Protein AF-A0A1G7JA91-F1 (afdb_monomer_lite)

Radius of gyration: 30.17 Å; chains: 1; bounding box: 69×87×61 Å

Secondary structure (DSSP, 8-state):
---------------------------------PPP----------------EEE-SEEEEEEEEE-SSSS--EEEEEEEE-SSS--EEEEEEESSSS--TT-EEEEEEEEEPPSS-B---S--EEEEEEEE-TT---SEEEEE-SS-EEEE-SSSEEEEPPPPPP--TT-TTSEEE-TTPPPPTT-TT-EEEGGGS-SSEEEEETT---S-----TT-EEEEE-TT-BEEEEEE-

Foldseek 3Di:
DDDDDDDDDDDDDDDDDDDDDDDDDDDDDDDDDDDPPDPPPPPPDPPPPDQQKAFAQFWFKWAWDWDPDPPTKIKIKTKTFHLAPPWADWEWAFPDDDADPLLETEIGTITRFDPDKDAFDPTDMDMYMDIDGPPRSHQWYWYDGPQDIWIDRHPRDMTGDDDDADSCNVQAQFAEAEPPGDDDPPRPSHHDYPVSHGPQEAEAEPPRDDPDPDADQNYKYFYAYPRRGTNGIIGD

Structure (mmCIF, N/CA/C/O backbone):
data_AF-A0A1G7JA91-F1
#
_entry.id   AF-A0A1G7JA91-F1
#
loop_
_atom_site.group_PDB
_atom_site.id
_atom_site.type_symbol
_atom_site.label_atom_id
_atom_site.label_alt_id
_atom_site.label_comp_id
_atom_site.label_asym_id
_atom_site.label_entity_id
_atom_site.label_seq_id
_atom_site.pdbx_PDB_ins_code
_atom_site.Cartn_x
_atom_site.Cartn_y
_atom_site.Cartn_z
_atom_site.occupancy
_atom_site.B_iso_or_equiv
_atom_site.auth_seq_id
_atom_site.auth_comp_id
_atom_site.auth_asym_id
_atom_site.auth_atom_id
_atom_site.pdbx_PDB_model_num
ATOM 1 N N . MET A 1 1 ? -29.695 31.637 -23.439 1.00 39.75 1 MET A N 1
ATOM 2 C CA . MET A 1 1 ? -29.249 32.509 -22.329 1.00 39.75 1 MET A CA 1
ATOM 3 C C . MET A 1 1 ? -27.756 32.751 -22.481 1.00 39.75 1 MET A C 1
ATOM 5 O O . MET A 1 1 ? -27.039 31.791 -22.715 1.00 39.75 1 MET A O 1
ATOM 9 N N . GLN A 1 2 ? -27.301 34.003 -22.400 1.00 38.22 2 GLN A N 1
ATOM 10 C CA . GLN A 1 2 ? -25.880 34.371 -22.347 1.00 38.22 2 GLN A CA 1
ATOM 11 C C . GLN A 1 2 ? -25.667 35.243 -21.110 1.00 38.22 2 GLN A C 1
ATOM 13 O O . GLN A 1 2 ? -26.425 36.194 -20.912 1.00 38.22 2 GLN A O 1
ATOM 18 N N . THR A 1 3 ? -24.625 34.969 -20.328 1.00 49.59 3 THR A N 1
ATOM 19 C CA . THR A 1 3 ? -24.269 35.764 -19.144 1.00 49.59 3 THR A CA 1
ATOM 20 C C . THR A 1 3 ? -22.843 36.279 -19.316 1.00 49.59 3 THR A C 1
ATOM 22 O O . THR A 1 3 ? -21.952 35.526 -19.701 1.00 49.59 3 THR A O 1
ATOM 25 N N . LYS A 1 4 ? -22.641 37.586 -19.125 1.00 51.25 4 LYS A N 1
ATOM 26 C CA . LYS A 1 4 ? -21.420 38.299 -19.535 1.00 51.25 4 LYS A CA 1
ATOM 27 C C . LYS A 1 4 ? -20.411 38.432 -18.390 1.00 51.25 4 LYS 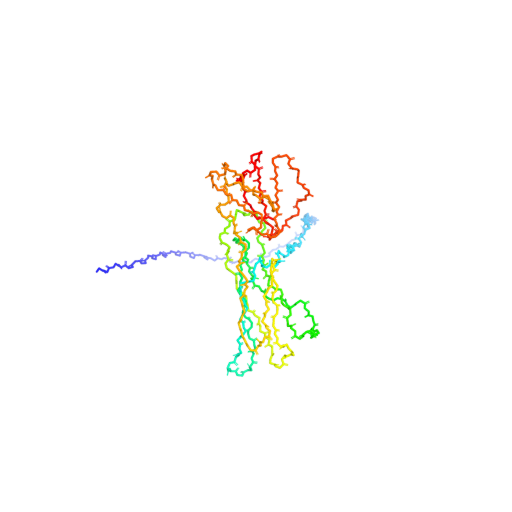A C 1
ATOM 29 O O . LYS A 1 4 ? -20.796 38.732 -17.264 1.00 51.25 4 LYS A O 1
ATOM 34 N N . PHE A 1 5 ? -19.127 38.322 -18.726 1.00 41.78 5 PHE A N 1
ATOM 35 C CA . PHE A 1 5 ? -18.005 38.748 -17.883 1.00 41.78 5 PHE A CA 1
ATOM 36 C C . PHE A 1 5 ? -18.060 40.254 -17.566 1.00 41.78 5 PHE A C 1
ATOM 38 O O . PHE A 1 5 ? -18.486 41.056 -18.402 1.00 41.78 5 PHE A O 1
ATOM 45 N N . LYS A 1 6 ? -17.512 40.645 -16.408 1.00 55.38 6 LYS A N 1
ATOM 46 C CA . LYS A 1 6 ? -17.000 42.000 -16.155 1.00 55.38 6 LYS A CA 1
ATOM 47 C C . LYS A 1 6 ? -15.677 41.932 -15.394 1.00 55.38 6 LYS A C 1
ATOM 49 O O . LYS A 1 6 ? -15.585 41.270 -14.369 1.00 55.38 6 LYS A O 1
ATOM 54 N N . ILE A 1 7 ? -14.686 42.652 -15.910 1.00 48.31 7 ILE A N 1
ATOM 55 C CA . ILE A 1 7 ? -13.402 42.947 -15.264 1.00 48.31 7 ILE A CA 1
ATOM 56 C C . ILE A 1 7 ? -13.501 44.372 -14.705 1.00 48.31 7 ILE A C 1
ATOM 58 O O . ILE A 1 7 ? -14.131 45.226 -15.332 1.00 48.31 7 ILE A O 1
ATOM 62 N N . ALA A 1 8 ? -12.884 44.636 -13.553 1.00 56.47 8 ALA A N 1
ATOM 63 C CA . ALA A 1 8 ? -12.729 45.982 -13.011 1.00 56.47 8 ALA A CA 1
ATOM 64 C C . ALA A 1 8 ? -11.262 46.227 -12.639 1.00 56.47 8 ALA A C 1
ATOM 66 O O . ALA A 1 8 ? -10.667 45.466 -11.880 1.00 56.47 8 ALA A O 1
ATOM 67 N N . THR A 1 9 ? -10.699 47.298 -13.189 1.00 51.56 9 THR A N 1
ATOM 68 C CA . THR A 1 9 ? -9.313 47.737 -12.990 1.00 51.56 9 THR A CA 1
ATOM 69 C C . THR A 1 9 ? -9.317 48.978 -12.105 1.00 51.56 9 THR A C 1
ATOM 71 O O . THR A 1 9 ? -10.168 49.843 -12.300 1.00 51.56 9 THR A O 1
ATOM 74 N N . PHE A 1 10 ? -8.343 49.128 -11.205 1.00 48.91 10 PHE A N 1
ATOM 75 C CA . PHE A 1 10 ? -8.055 50.418 -10.575 1.00 48.91 10 PHE A CA 1
ATOM 76 C C . PHE A 1 10 ? -6.568 50.761 -10.660 1.00 48.91 10 PHE A C 1
ATOM 78 O O . PHE A 1 10 ? -5.700 49.919 -10.450 1.00 48.91 10 PHE A O 1
ATOM 85 N N . ILE A 1 11 ? -6.306 52.022 -10.998 1.00 52.53 11 ILE A N 1
ATOM 86 C CA . ILE A 1 11 ? -4.987 52.636 -11.158 1.00 52.53 11 ILE A CA 1
ATOM 87 C C . ILE A 1 11 ? -4.895 53.770 -10.138 1.00 52.53 11 ILE A C 1
ATOM 89 O O . ILE A 1 11 ? -5.796 54.606 -10.089 1.00 52.53 11 ILE A O 1
ATOM 93 N N . ALA A 1 12 ? -3.788 53.864 -9.403 1.00 45.50 12 ALA A N 1
ATOM 94 C CA . ALA A 1 12 ? -3.319 55.126 -8.833 1.00 45.50 12 ALA A CA 1
ATOM 95 C C . ALA A 1 12 ? -1.808 55.055 -8.570 1.00 45.50 12 ALA A C 1
ATOM 97 O O . ALA A 1 12 ? -1.326 54.139 -7.910 1.00 45.50 12 ALA A O 1
ATOM 98 N N . ALA A 1 13 ? -1.065 56.032 -9.085 1.00 51.31 13 ALA A N 1
ATOM 99 C CA . ALA A 1 13 ? 0.366 56.197 -8.843 1.00 51.31 13 ALA A CA 1
ATOM 100 C C . ALA A 1 13 ? 0.618 57.355 -7.867 1.00 51.31 13 ALA A C 1
ATOM 102 O O . ALA A 1 13 ? -0.222 58.251 -7.760 1.00 51.31 13 ALA A O 1
ATOM 103 N N . LYS A 1 14 ? 1.819 57.418 -7.274 1.00 46.22 14 LYS A N 1
ATOM 104 C CA . LYS A 1 14 ? 2.539 58.694 -7.110 1.00 46.22 14 LYS A CA 1
ATOM 105 C C . LYS A 1 14 ? 4.042 58.507 -6.877 1.00 46.22 14 LYS A C 1
ATOM 107 O O . LYS A 1 14 ? 4.469 57.723 -6.041 1.00 46.22 14 LYS A O 1
ATOM 112 N N . LEU A 1 15 ? 4.807 59.266 -7.657 1.00 55.00 15 LEU A N 1
ATOM 113 C CA . LEU A 1 15 ? 6.255 59.473 -7.583 1.00 55.00 15 LEU A CA 1
ATOM 114 C C . LEU A 1 15 ? 6.571 60.585 -6.562 1.00 55.00 15 LEU A C 1
ATOM 116 O O . LEU A 1 15 ? 5.713 61.448 -6.378 1.00 55.00 15 LEU A O 1
ATOM 120 N N . LEU A 1 16 ? 7.804 60.666 -6.035 1.00 55.12 16 LEU A N 1
ATOM 121 C CA . LEU A 1 16 ? 8.479 61.960 -5.798 1.00 55.12 16 LEU A CA 1
ATOM 122 C C . LEU A 1 16 ? 10.010 61.852 -5.605 1.00 55.12 16 LEU A C 1
ATOM 124 O O . LEU A 1 16 ? 10.533 60.804 -5.238 1.00 55.12 16 LEU A O 1
ATOM 128 N N . LEU A 1 17 ? 10.688 62.974 -5.884 1.00 49.62 17 LEU A N 1
ATOM 129 C CA . LEU A 1 17 ? 12.134 63.211 -6.081 1.00 49.62 17 LEU A CA 1
ATOM 130 C C . LEU A 1 17 ? 12.463 64.640 -5.550 1.00 49.62 17 LEU A C 1
ATOM 132 O O . LEU A 1 17 ? 11.535 65.437 -5.436 1.00 49.62 17 LEU A O 1
ATOM 136 N N . THR A 1 18 ? 13.681 65.102 -5.223 1.00 49.09 18 THR A N 1
ATOM 137 C CA . THR A 1 18 ? 15.083 64.614 -5.337 1.00 49.09 18 THR A CA 1
ATOM 138 C C . THR A 1 18 ? 15.923 65.278 -4.217 1.00 49.09 18 THR A C 1
ATOM 140 O O . THR A 1 18 ? 15.480 66.296 -3.690 1.00 49.09 18 THR A O 1
ATOM 143 N N . GLY A 1 19 ? 17.162 64.842 -3.921 1.00 46.28 19 GLY A N 1
ATOM 144 C CA . GLY A 1 19 ? 18.095 65.714 -3.176 1.00 46.28 19 GLY A CA 1
ATOM 145 C C . GLY A 1 19 ? 19.484 65.151 -2.833 1.00 46.28 19 GLY A C 1
ATOM 146 O O . GLY A 1 19 ? 19.611 64.342 -1.922 1.00 46.28 19 GLY A O 1
ATOM 147 N N . CYS A 1 20 ? 20.535 65.660 -3.486 1.00 48.91 20 CYS A N 1
ATOM 148 C CA . CYS A 1 20 ? 21.941 65.500 -3.077 1.00 48.91 20 CYS A CA 1
ATOM 149 C C . CYS A 1 20 ? 22.615 66.874 -2.961 1.00 48.91 20 CYS A C 1
ATOM 151 O O . CYS A 1 20 ? 22.322 67.740 -3.781 1.00 48.91 20 CYS A O 1
ATOM 153 N N . LEU A 1 21 ? 23.566 67.036 -2.029 1.00 44.97 21 LEU A N 1
ATOM 154 C CA . LEU A 1 21 ? 24.721 67.949 -2.129 1.00 44.97 21 LEU A CA 1
ATOM 155 C C . LEU A 1 21 ? 25.756 67.648 -1.018 1.00 44.97 21 LEU A C 1
ATOM 157 O O . LEU A 1 21 ? 25.430 67.019 -0.014 1.00 44.97 21 LEU A O 1
ATOM 161 N N . LEU A 1 22 ? 27.011 68.060 -1.229 1.00 48.25 22 LEU A N 1
ATOM 162 C CA . LEU A 1 22 ? 28.205 67.747 -0.420 1.00 48.25 22 LEU A CA 1
ATOM 163 C C . LEU A 1 22 ? 28.870 69.037 0.104 1.00 48.25 22 LEU A C 1
ATOM 165 O O . LEU A 1 22 ? 28.856 70.017 -0.637 1.00 48.25 22 LEU A O 1
ATOM 169 N N . ALA A 1 23 ? 29.531 69.005 1.279 1.00 37.28 23 ALA A N 1
ATOM 170 C CA . ALA A 1 23 ? 30.938 69.451 1.475 1.00 37.28 23 ALA A CA 1
ATOM 171 C C . ALA A 1 23 ? 31.404 69.578 2.958 1.00 37.28 23 ALA A C 1
ATOM 173 O O . ALA A 1 23 ? 30.947 70.430 3.708 1.00 37.28 23 ALA A O 1
ATOM 174 N N . GLN A 1 24 ? 32.380 68.733 3.313 1.00 47.34 24 GLN A N 1
ATOM 175 C CA . GLN A 1 24 ? 33.543 68.881 4.223 1.00 47.34 24 GLN A CA 1
ATOM 176 C C . GLN A 1 24 ? 33.692 70.062 5.226 1.00 47.34 24 GLN A C 1
ATOM 178 O O . GLN A 1 24 ? 33.789 71.223 4.840 1.00 47.34 24 GLN A O 1
ATOM 183 N N . SER A 1 25 ? 34.017 69.726 6.486 1.00 41.44 25 SER A N 1
ATOM 184 C CA . SER A 1 25 ? 35.243 70.177 7.199 1.00 41.44 25 SER A CA 1
ATOM 185 C C . SER A 1 25 ? 35.462 69.393 8.518 1.00 41.44 25 SER A C 1
ATOM 187 O O . SER A 1 25 ? 34.535 68.788 9.047 1.00 41.44 25 SER A O 1
ATOM 189 N N . ALA A 1 26 ? 36.706 69.344 9.008 1.00 40.66 26 ALA A N 1
ATOM 190 C CA . ALA A 1 26 ? 37.195 68.633 10.211 1.00 40.66 26 ALA A CA 1
ATOM 191 C C . ALA A 1 26 ? 38.030 69.636 11.069 1.00 40.66 26 ALA A C 1
ATOM 193 O O . ALA A 1 26 ? 38.327 70.695 10.506 1.00 40.66 26 ALA A O 1
ATOM 194 N N . PRO A 1 27 ? 38.473 69.379 12.335 1.00 44.94 27 PRO A N 1
ATOM 195 C CA . PRO A 1 27 ? 38.783 68.066 12.938 1.00 44.94 27 PRO A CA 1
ATOM 196 C C . PRO A 1 27 ? 38.542 67.897 14.475 1.00 44.94 27 PRO A C 1
ATOM 198 O O . PRO A 1 27 ? 37.957 68.744 15.136 1.00 44.94 27 PRO A O 1
ATOM 201 N N . GLN A 1 28 ? 39.119 66.805 15.010 1.00 35.03 28 GLN A N 1
ATOM 202 C CA . GLN A 1 28 ? 39.505 66.485 16.405 1.00 35.03 28 GLN A CA 1
ATOM 203 C C . GLN A 1 28 ? 38.555 65.716 17.355 1.00 35.03 28 GLN A C 1
ATOM 205 O O . GLN A 1 28 ? 37.543 66.206 17.832 1.00 35.03 28 GLN A O 1
ATOM 210 N N . ASN A 1 29 ? 39.066 64.534 17.735 1.00 37.62 29 ASN A N 1
ATOM 211 C CA . ASN A 1 29 ? 38.984 63.840 19.027 1.00 37.62 29 ASN A CA 1
ATOM 212 C C . ASN A 1 29 ? 37.633 63.696 19.752 1.00 37.62 29 ASN A C 1
ATOM 214 O O . ASN A 1 29 ? 37.236 64.542 20.549 1.00 37.62 29 ASN A O 1
ATOM 218 N N . THR A 1 30 ? 37.110 62.468 19.734 1.00 37.28 30 THR A N 1
ATOM 219 C CA . THR A 1 30 ? 36.825 61.731 20.983 1.00 37.28 30 THR A CA 1
ATOM 220 C C . THR A 1 30 ? 36.855 60.221 20.738 1.00 37.28 30 THR A C 1
ATOM 222 O O . THR A 1 30 ? 36.770 59.768 19.600 1.00 37.28 30 THR A O 1
ATOM 225 N N . GLN A 1 31 ? 37.099 59.457 21.805 1.00 42.41 31 GLN A N 1
ATOM 226 C CA . GLN A 1 31 ? 37.465 58.037 21.781 1.00 42.41 31 GLN A CA 1
ATOM 227 C C . GLN A 1 31 ? 36.534 57.127 20.967 1.00 42.41 31 GLN A C 1
ATOM 229 O O . GLN A 1 31 ? 35.312 57.210 21.058 1.00 42.41 31 GLN A O 1
ATOM 234 N N . SER A 1 32 ? 37.147 56.160 20.278 1.00 42.66 32 SER A N 1
ATOM 235 C CA . SER A 1 32 ? 36.468 55.003 19.700 1.00 42.66 32 SER A CA 1
ATOM 236 C C . SER A 1 32 ? 35.743 54.196 20.781 1.00 42.66 32 SER A C 1
ATOM 238 O O . SER A 1 32 ? 36.366 53.416 21.501 1.00 42.66 32 SER A O 1
ATOM 240 N N . ALA A 1 33 ? 34.422 54.329 20.855 1.00 40.84 33 ALA A N 1
ATOM 241 C CA . ALA A 1 33 ? 33.568 53.290 21.411 1.00 40.84 33 ALA A CA 1
ATOM 242 C C . ALA A 1 33 ? 33.222 52.321 20.273 1.00 40.84 33 ALA A C 1
ATOM 244 O O . ALA A 1 33 ? 32.586 52.712 19.293 1.00 40.84 33 ALA A O 1
ATOM 245 N N . ALA A 1 34 ? 33.673 51.070 20.374 1.00 42.78 34 ALA A N 1
ATOM 246 C CA . ALA A 1 34 ? 33.210 50.029 19.465 1.00 42.78 34 ALA A CA 1
ATOM 247 C C . ALA A 1 34 ? 31.690 49.842 19.648 1.00 42.78 34 ALA A C 1
ATOM 249 O O . ALA A 1 34 ? 31.223 49.886 20.792 1.00 42.78 34 ALA A O 1
ATOM 250 N N . PRO A 1 35 ? 30.908 49.613 18.575 1.00 52.03 35 PRO A N 1
ATOM 251 C CA . PRO A 1 35 ? 29.547 49.129 18.753 1.00 52.03 35 PRO A CA 1
ATOM 252 C C . PRO A 1 35 ? 29.612 47.802 19.529 1.00 52.03 35 PRO A C 1
ATOM 254 O O . PRO A 1 35 ? 30.506 46.994 19.250 1.00 52.03 35 PRO A O 1
ATOM 257 N N . PRO A 1 36 ? 28.718 47.565 20.507 1.00 46.66 36 PRO A N 1
ATOM 258 C CA . PRO A 1 36 ? 28.681 46.284 21.196 1.00 46.66 36 PRO A CA 1
ATOM 259 C C . PRO A 1 36 ? 28.486 45.183 20.156 1.00 46.66 36 PRO A C 1
ATOM 261 O O . PRO A 1 36 ? 27.687 45.336 19.229 1.00 46.66 36 PRO A O 1
ATOM 264 N N . ALA A 1 37 ? 29.243 44.094 20.297 1.00 46.66 37 ALA A N 1
ATOM 265 C CA . ALA A 1 37 ? 29.057 42.923 19.462 1.00 46.66 37 ALA A CA 1
ATOM 266 C C . ALA A 1 37 ? 27.595 42.488 19.593 1.00 46.66 37 ALA A C 1
ATOM 268 O O . ALA A 1 37 ? 27.157 42.126 20.683 1.00 46.66 37 ALA A O 1
ATOM 269 N N . ALA A 1 38 ? 26.840 42.573 18.497 1.00 46.62 38 ALA A N 1
ATOM 270 C CA . ALA A 1 38 ? 25.544 41.927 18.434 1.00 46.62 38 ALA A CA 1
ATOM 271 C C . ALA A 1 38 ? 25.793 40.440 18.678 1.00 46.62 38 ALA A C 1
ATOM 273 O O . ALA A 1 38 ? 26.622 39.849 17.976 1.00 46.62 38 ALA A O 1
ATOM 274 N N . ASP A 1 39 ? 25.119 39.871 19.679 1.00 41.56 39 ASP A N 1
ATOM 275 C CA . ASP A 1 39 ? 25.216 38.450 19.974 1.00 41.56 39 ASP A CA 1
ATOM 276 C C . ASP A 1 39 ? 24.976 37.674 18.680 1.00 41.56 39 ASP A C 1
ATOM 278 O O . ASP A 1 39 ? 23.885 37.706 18.103 1.00 41.56 39 ASP A O 1
ATOM 282 N N . GLN A 1 40 ? 26.020 36.990 18.206 1.00 47.53 40 GLN A N 1
ATOM 283 C CA . GLN A 1 40 ? 25.893 35.999 17.149 1.00 47.53 40 GLN A CA 1
ATOM 284 C C . GLN A 1 40 ? 25.180 34.798 17.756 1.00 47.53 40 GLN A C 1
ATOM 286 O O . GLN A 1 40 ? 25.792 33.782 18.084 1.00 47.53 40 GLN A O 1
ATOM 291 N N . GLN A 1 41 ? 23.866 34.948 17.930 1.00 50.28 41 GLN A N 1
ATOM 292 C CA . GLN A 1 41 ? 22.970 33.852 18.225 1.00 50.28 41 GLN A CA 1
ATOM 293 C C . GLN A 1 41 ? 23.262 32.777 17.174 1.00 50.28 41 GLN A C 1
ATOM 295 O O . GLN A 1 41 ? 23.231 33.099 15.980 1.00 50.28 41 GLN A O 1
ATOM 300 N N . PRO A 1 42 ? 23.649 31.555 17.586 1.00 43.44 42 PRO A N 1
ATOM 301 C CA . PRO A 1 42 ? 24.131 30.557 16.652 1.00 43.44 42 PRO A CA 1
ATOM 302 C C . PRO A 1 42 ? 23.070 30.354 15.581 1.00 43.44 42 PRO A C 1
ATOM 304 O O . PRO A 1 42 ? 21.918 30.038 15.882 1.00 43.44 42 PRO A O 1
ATOM 307 N N . ASN A 1 43 ? 23.464 30.586 14.329 1.00 44.91 43 ASN A N 1
ATOM 308 C CA . ASN A 1 43 ? 22.633 30.257 13.192 1.00 44.91 43 ASN A CA 1
ATOM 309 C C . ASN A 1 43 ? 22.520 28.734 13.178 1.00 44.91 43 ASN A C 1
ATOM 311 O O . ASN A 1 43 ? 23.433 28.049 12.714 1.00 44.91 43 ASN A O 1
ATOM 315 N N . PHE A 1 44 ? 21.441 28.215 13.762 1.00 41.78 44 PHE A N 1
ATOM 316 C CA . PHE A 1 44 ? 21.066 26.822 13.616 1.00 41.78 44 PHE A CA 1
ATOM 317 C C . PHE A 1 44 ? 20.734 26.629 12.144 1.00 41.78 44 PHE A C 1
ATOM 319 O O . PHE A 1 44 ? 19.616 26.902 11.707 1.00 41.78 44 PHE A O 1
ATOM 326 N N . SER A 1 45 ? 21.756 26.213 11.388 1.00 50.31 45 SER A N 1
ATOM 327 C CA . SER A 1 45 ? 21.629 25.660 10.048 1.00 50.31 45 SER A CA 1
ATOM 328 C C . SER A 1 45 ? 20.370 24.817 10.027 1.00 50.31 45 SER A C 1
ATOM 330 O O . SER A 1 45 ? 20.224 23.959 10.899 1.00 50.31 45 SER A O 1
ATOM 332 N N . SER A 1 46 ? 19.473 25.095 9.080 1.00 47.41 46 SER A N 1
ATOM 333 C CA . SER A 1 46 ? 18.229 24.353 8.911 1.00 47.41 46 SER A CA 1
ATOM 334 C C . SER A 1 46 ? 18.518 22.866 9.055 1.00 47.41 46 SER A C 1
ATOM 336 O O . SER A 1 46 ? 19.220 22.298 8.214 1.00 47.41 46 SER A O 1
ATOM 338 N N . TYR A 1 47 ? 18.021 22.267 10.139 1.00 42.31 47 TYR A N 1
ATOM 339 C CA . TYR A 1 47 ? 17.955 20.823 10.241 1.00 42.31 47 TYR A CA 1
ATOM 340 C C . TYR A 1 47 ? 17.086 20.399 9.065 1.00 42.31 47 TYR A C 1
ATOM 342 O O . TYR A 1 47 ? 15.898 20.710 9.027 1.00 42.31 47 TYR A O 1
ATOM 350 N N . GLU A 1 48 ? 17.718 19.805 8.058 1.00 45.06 48 GLU A N 1
ATOM 351 C CA . GLU A 1 48 ? 17.026 19.139 6.968 1.00 45.06 48 GLU A CA 1
ATOM 352 C C . GLU A 1 48 ? 16.220 18.032 7.646 1.00 45.06 48 GLU A C 1
ATOM 354 O O . GLU A 1 48 ? 16.803 17.075 8.167 1.00 45.06 48 GLU A O 1
ATOM 359 N N . GLU A 1 49 ? 14.908 18.254 7.809 1.00 53.38 49 GLU A N 1
ATOM 360 C CA . GLU A 1 49 ? 14.077 17.317 8.559 1.00 53.38 49 GLU A CA 1
ATOM 361 C C . GLU A 1 49 ? 14.202 15.939 7.907 1.00 53.38 49 GLU A C 1
ATOM 363 O O . GLU A 1 49 ? 14.223 15.846 6.674 1.00 53.38 49 GLU A O 1
ATOM 368 N N . PRO A 1 50 ? 14.356 14.866 8.705 1.00 55.59 50 PRO A N 1
ATOM 369 C CA .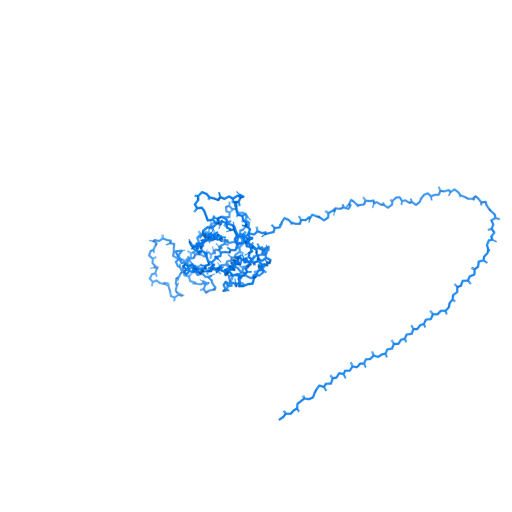 PRO A 1 50 ? 14.599 13.542 8.163 1.00 55.59 50 PRO A CA 1
ATOM 370 C C . PRO A 1 50 ? 13.455 13.182 7.220 1.00 55.59 50 PRO A C 1
ATOM 372 O O . PRO A 1 50 ? 12.314 13.030 7.652 1.00 55.59 50 PRO A O 1
ATOM 375 N N . SER A 1 51 ? 13.779 13.062 5.930 1.00 62.78 51 SER A N 1
ATOM 376 C CA . SER A 1 51 ? 12.802 12.843 4.866 1.00 62.78 51 SER A CA 1
ATOM 377 C C . SER A 1 51 ? 11.872 11.693 5.241 1.00 62.78 51 SER A C 1
ATOM 379 O O . SER A 1 51 ? 12.337 10.559 5.401 1.00 62.78 51 SER A O 1
ATOM 381 N N . SER A 1 52 ? 10.569 11.955 5.327 1.00 85.06 52 SER A N 1
ATOM 382 C CA . SER A 1 52 ? 9.543 10.988 5.742 1.00 85.06 52 SER A CA 1
ATOM 383 C C . SER A 1 52 ? 9.252 9.908 4.690 1.00 85.06 52 SER A C 1
ATOM 385 O O . SER A 1 52 ? 8.155 9.353 4.625 1.00 85.06 52 SER A O 1
ATOM 387 N N . THR A 1 53 ? 10.229 9.610 3.830 1.00 94.06 53 THR A N 1
ATOM 388 C CA . THR A 1 53 ? 10.099 8.670 2.722 1.00 94.06 53 THR A CA 1
ATOM 389 C C . THR A 1 53 ? 9.831 7.268 3.259 1.00 94.06 53 THR A C 1
ATOM 391 O O . THR A 1 53 ? 10.702 6.631 3.853 1.00 94.06 53 THR A O 1
ATOM 394 N N . ALA A 1 54 ? 8.630 6.763 2.997 1.00 95.69 54 ALA A N 1
ATOM 395 C CA . ALA A 1 54 ? 8.191 5.430 3.379 1.00 95.69 54 ALA A CA 1
ATOM 396 C C . ALA A 1 54 ? 7.663 4.666 2.152 1.00 95.69 54 ALA A C 1
ATOM 398 O O . ALA A 1 54 ? 7.258 5.282 1.162 1.00 95.69 54 ALA A O 1
ATOM 399 N N . PRO A 1 55 ? 7.635 3.320 2.175 1.00 97.38 55 PRO A N 1
ATOM 400 C CA . PRO A 1 55 ? 6.971 2.550 1.131 1.00 97.38 55 PRO A CA 1
ATOM 401 C C . PRO A 1 55 ? 5.484 2.907 1.044 1.00 97.38 55 PRO A C 1
ATOM 403 O O . PRO A 1 55 ? 4.802 2.958 2.066 1.00 97.38 55 PRO A O 1
ATOM 406 N N . VAL A 1 56 ? 4.971 3.100 -0.170 1.00 97.88 56 VAL A N 1
ATOM 407 C CA . VAL A 1 56 ? 3.536 3.283 -0.432 1.00 97.88 56 VAL A CA 1
ATOM 408 C C . VAL A 1 56 ? 2.783 2.038 0.046 1.00 97.88 56 VAL A C 1
ATOM 410 O O . VAL A 1 56 ? 3.249 0.913 -0.165 1.00 97.88 56 VAL A O 1
ATOM 413 N N . PHE A 1 57 ? 1.631 2.221 0.702 1.00 97.69 57 PHE A N 1
ATOM 414 C CA . PHE A 1 57 ? 0.917 1.152 1.412 1.00 97.69 57 PHE A CA 1
ATOM 415 C C . PHE A 1 57 ? 0.703 -0.110 0.563 1.00 97.69 57 PHE A C 1
ATOM 417 O O . PHE A 1 57 ? 1.023 -1.223 1.003 1.00 97.69 57 PHE A O 1
ATOM 424 N N . TRP A 1 58 ? 0.210 0.062 -0.666 1.00 98.19 58 TRP A N 1
ATOM 425 C CA . TRP A 1 58 ? -0.114 -1.036 -1.573 1.00 98.19 58 TRP A CA 1
ATOM 426 C C . TRP A 1 58 ? 0.256 -0.721 -3.024 1.00 98.19 58 TRP A C 1
ATOM 428 O O . TRP A 1 58 ? -0.083 0.337 -3.541 1.00 98.19 58 TRP A O 1
ATOM 438 N N . VAL A 1 59 ? 0.893 -1.664 -3.720 1.00 98.62 59 VAL A N 1
ATOM 439 C CA . VAL A 1 59 ? 1.079 -1.628 -5.178 1.00 98.62 59 VAL A CA 1
ATOM 440 C C . VAL A 1 59 ? -0.144 -2.262 -5.835 1.00 98.62 59 VAL A C 1
ATOM 442 O O . VAL A 1 59 ? -0.390 -3.448 -5.628 1.00 98.62 59 VAL A O 1
ATOM 445 N N . SER A 1 60 ? -0.892 -1.504 -6.634 1.00 98.44 60 SER A N 1
ATOM 446 C CA . SER A 1 60 ? -2.104 -1.969 -7.324 1.00 98.44 60 SER A CA 1
ATOM 447 C C . SER A 1 60 ? -1.788 -2.575 -8.689 1.00 98.44 60 SER A C 1
ATOM 449 O O . SER A 1 60 ? -2.304 -3.639 -9.027 1.00 98.44 60 SER A O 1
ATOM 451 N N . SER A 1 61 ? -0.919 -1.935 -9.477 1.00 98.56 61 SER A N 1
ATOM 452 C CA . SER A 1 61 ? -0.509 -2.454 -10.784 1.00 98.56 61 SER A CA 1
ATOM 453 C C . SER A 1 61 ? 0.885 -1.998 -11.204 1.00 98.56 61 SER A C 1
ATOM 455 O O . SER A 1 61 ? 1.334 -0.910 -10.847 1.00 98.56 61 SER A O 1
ATOM 457 N N . VAL A 1 62 ? 1.532 -2.821 -12.027 1.00 98.81 62 VAL A N 1
ATOM 458 C CA . VAL A 1 62 ? 2.812 -2.540 -12.683 1.00 98.81 62 VAL A CA 1
ATOM 459 C C . VAL A 1 62 ? 2.615 -2.726 -14.183 1.00 98.81 62 VAL A C 1
ATOM 461 O O . VAL A 1 62 ? 2.262 -3.811 -14.640 1.00 98.81 62 VAL A O 1
ATOM 464 N N . GLU A 1 63 ? 2.840 -1.663 -14.939 1.00 98.62 63 GLU A N 1
ATOM 465 C CA . GLU A 1 63 ? 2.806 -1.616 -16.397 1.00 98.62 63 GLU A CA 1
ATOM 466 C C . GLU A 1 63 ? 4.228 -1.352 -16.900 1.00 98.62 63 GLU A C 1
ATOM 468 O O . GLU A 1 63 ? 4.937 -0.526 -16.328 1.00 98.62 63 GLU A O 1
ATOM 473 N N . VAL A 1 64 ? 4.666 -2.043 -17.951 1.00 97.94 64 VAL A N 1
ATOM 474 C CA . VAL A 1 64 ? 5.917 -1.728 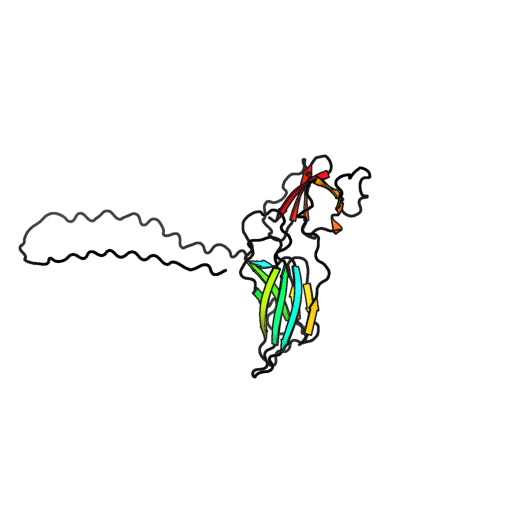-18.648 1.00 97.94 64 VAL A CA 1
ATOM 475 C C . VAL A 1 64 ? 5.642 -1.599 -20.134 1.00 97.94 64 VAL A C 1
ATOM 477 O O . VAL A 1 64 ? 5.217 -2.554 -20.783 1.00 97.94 64 VAL A O 1
ATOM 480 N N . MET A 1 65 ? 5.904 -0.407 -20.659 1.00 96.31 65 MET A N 1
ATOM 481 C CA . MET A 1 65 ? 5.720 -0.020 -22.054 1.00 96.31 65 MET A CA 1
ATOM 482 C C . MET A 1 65 ? 7.081 0.170 -22.722 1.00 96.31 65 MET A C 1
ATOM 484 O O . MET A 1 65 ? 7.945 0.832 -22.156 1.00 96.31 65 MET A O 1
ATOM 488 N N . ARG A 1 66 ? 7.258 -0.328 -23.950 1.00 93.81 66 ARG A N 1
ATOM 489 C CA . ARG A 1 66 ? 8.452 -0.034 -24.757 1.00 93.81 66 ARG A CA 1
ATOM 490 C C . ARG A 1 66 ? 8.200 1.157 -25.676 1.00 93.81 66 ARG A C 1
ATOM 492 O O . ARG A 1 66 ? 7.203 1.169 -26.398 1.00 93.81 66 ARG A O 1
ATOM 499 N N . SER A 1 67 ? 9.112 2.127 -25.689 1.00 88.62 67 SER A N 1
ATOM 500 C CA . SER A 1 67 ? 9.080 3.246 -26.636 1.00 88.62 67 SER A CA 1
ATOM 501 C C . SER A 1 67 ? 9.136 2.745 -28.083 1.00 88.62 67 SER A C 1
ATOM 503 O O . SER A 1 67 ? 9.999 1.946 -28.452 1.00 88.62 67 SER A O 1
ATOM 505 N N . THR A 1 68 ? 8.242 3.262 -28.925 1.00 84.44 68 THR A N 1
ATOM 506 C CA . THR A 1 68 ? 8.223 3.023 -30.378 1.00 84.44 68 THR A CA 1
ATOM 507 C C . THR A 1 68 ? 9.215 3.898 -31.146 1.00 84.44 68 THR A C 1
ATOM 509 O O . THR A 1 68 ? 9.448 3.663 -32.331 1.00 84.44 68 THR A O 1
ATOM 512 N N . HIS A 1 69 ? 9.808 4.898 -30.491 1.00 82.19 69 HIS A N 1
ATOM 513 C CA . HIS A 1 69 ? 10.768 5.833 -31.076 1.00 82.19 69 HIS A CA 1
ATOM 514 C C . HIS A 1 69 ? 12.152 5.629 -30.455 1.00 82.19 69 HIS A C 1
ATOM 516 O O . HIS A 1 69 ? 12.259 5.284 -29.281 1.00 82.19 69 HIS A O 1
ATOM 522 N N . GLY A 1 70 ? 13.212 5.809 -31.247 1.00 74.62 70 GLY A N 1
ATOM 523 C CA . GLY A 1 70 ? 14.587 5.613 -30.785 1.00 74.62 70 GLY A CA 1
ATOM 524 C C . GLY A 1 70 ? 15.049 6.728 -29.830 1.00 74.62 70 GLY A C 1
ATOM 525 O O . GLY A 1 70 ? 14.785 7.892 -30.132 1.00 74.62 70 GLY A O 1
ATOM 526 N N . PRO A 1 71 ? 15.777 6.412 -28.740 1.00 81.25 71 PRO A N 1
ATOM 527 C CA . PRO A 1 71 ? 16.128 5.069 -28.266 1.00 81.25 71 PRO A CA 1
ATOM 528 C C . PRO A 1 71 ? 14.925 4.299 -27.687 1.00 81.25 71 PRO A C 1
ATOM 530 O O . PRO A 1 71 ? 14.053 4.876 -27.042 1.00 81.25 71 PRO A O 1
ATOM 533 N N . GLN A 1 72 ? 14.891 2.975 -27.894 1.00 85.44 72 GLN A N 1
ATOM 534 C CA . GLN A 1 72 ? 13.847 2.105 -27.333 1.00 85.44 72 GLN A CA 1
ATOM 535 C C . GLN A 1 72 ? 14.038 1.935 -25.818 1.00 85.44 72 GLN A C 1
ATOM 537 O O . GLN A 1 72 ? 14.711 1.010 -25.369 1.00 85.44 72 GLN A O 1
ATOM 542 N N . LEU A 1 73 ? 13.456 2.855 -25.054 1.00 92.75 73 LEU A N 1
ATOM 543 C CA . LEU A 1 73 ? 13.378 2.816 -23.594 1.00 92.75 73 LEU A CA 1
ATOM 544 C C . LEU A 1 73 ? 12.223 1.925 -23.129 1.00 92.75 73 LEU A C 1
ATOM 546 O O . LEU A 1 73 ? 11.145 1.967 -23.728 1.00 92.75 73 LEU A O 1
ATOM 550 N N . ASP A 1 74 ? 12.423 1.203 -22.027 1.00 94.75 74 ASP A N 1
ATOM 551 C CA . ASP A 1 74 ? 11.329 0.566 -21.290 1.00 94.75 74 ASP A CA 1
ATOM 552 C C . ASP A 1 74 ? 10.889 1.486 -20.146 1.00 94.75 74 ASP A C 1
ATOM 554 O O . ASP A 1 74 ? 11.668 1.849 -19.264 1.00 94.75 74 ASP A O 1
ATOM 558 N N . VAL A 1 75 ? 9.624 1.892 -20.185 1.00 96.62 75 VAL A N 1
ATOM 559 C CA . VAL A 1 75 ? 8.987 2.790 -19.222 1.00 96.62 75 VAL A CA 1
ATOM 560 C C . VAL A 1 75 ? 8.134 1.949 -18.286 1.00 96.62 75 VAL A C 1
ATOM 562 O O . VAL A 1 75 ? 7.109 1.402 -18.691 1.00 96.62 75 VAL A O 1
ATOM 565 N N . ILE A 1 76 ? 8.562 1.847 -17.033 1.00 98.06 76 ILE A N 1
ATOM 566 C CA . ILE A 1 76 ? 7.809 1.230 -15.946 1.00 98.06 76 ILE A CA 1
ATOM 567 C C . ILE A 1 76 ? 6.881 2.289 -15.364 1.00 98.06 76 ILE A C 1
ATOM 569 O O . ILE A 1 76 ? 7.337 3.331 -14.900 1.00 98.06 76 ILE A O 1
ATOM 573 N N . ARG A 1 77 ? 5.587 2.000 -15.332 1.00 98.62 77 ARG A N 1
ATOM 574 C CA . ARG A 1 77 ? 4.572 2.790 -14.649 1.00 98.62 77 ARG A CA 1
ATOM 575 C C . ARG A 1 77 ? 3.976 1.952 -13.529 1.00 98.62 77 ARG A C 1
ATOM 577 O O . ARG A 1 77 ? 3.522 0.829 -13.749 1.00 98.62 77 ARG A O 1
ATOM 584 N N . VAL A 1 78 ? 3.959 2.499 -12.324 1.00 98.75 78 VAL A N 1
ATOM 585 C CA . VAL A 1 78 ? 3.415 1.836 -11.140 1.00 98.75 78 VAL A CA 1
ATOM 586 C C . VAL A 1 78 ? 2.267 2.658 -10.603 1.00 98.75 78 VAL A C 1
ATOM 588 O O . VAL A 1 78 ? 2.410 3.857 -10.392 1.00 98.75 78 VAL A O 1
ATOM 591 N N . ARG A 1 79 ? 1.145 1.990 -10.343 1.00 98.75 79 ARG A N 1
ATOM 592 C CA . ARG A 1 79 ? 0.030 2.545 -9.579 1.00 98.75 79 ARG A CA 1
ATOM 593 C C . ARG A 1 79 ? -0.092 1.819 -8.261 1.00 98.75 79 ARG A C 1
ATOM 595 O O . ARG A 1 79 ? 0.083 0.601 -8.192 1.00 98.75 79 ARG A O 1
ATOM 602 N N . GLY A 1 80 ? -0.470 2.555 -7.237 1.00 98.25 80 GLY A N 1
ATOM 603 C CA . GLY A 1 80 ? -0.720 2.030 -5.912 1.00 98.25 80 GLY A CA 1
ATOM 604 C C . GLY A 1 80 ? -1.651 2.925 -5.129 1.00 98.25 80 GLY A C 1
ATOM 605 O O . GLY A 1 80 ? -2.335 3.786 -5.682 1.00 98.25 80 GLY A O 1
ATOM 606 N N . LEU A 1 81 ? -1.686 2.665 -3.836 1.00 98.00 81 LEU A N 1
ATOM 607 C CA . LEU A 1 81 ? -2.584 3.287 -2.889 1.00 98.00 81 LEU A CA 1
ATOM 608 C C . LEU A 1 81 ? -1.779 3.654 -1.644 1.00 98.00 81 LEU A C 1
ATOM 610 O O . LEU A 1 81 ? -1.021 2.821 -1.140 1.00 98.00 81 LEU A O 1
ATOM 614 N N . ALA A 1 82 ? -1.928 4.892 -1.186 1.00 97.06 82 ALA A N 1
ATOM 615 C CA . ALA A 1 82 ? -1.440 5.359 0.103 1.00 97.06 82 ALA A CA 1
ATOM 616 C C . ALA A 1 82 ? -2.359 4.868 1.233 1.00 97.06 82 ALA A C 1
ATOM 618 O O . ALA A 1 82 ? -3.506 4.497 0.993 1.00 97.06 82 ALA A O 1
ATOM 619 N N . SER A 1 83 ? -1.863 4.863 2.470 1.00 95.19 83 SER A N 1
ATOM 620 C CA . SER A 1 83 ? -2.659 4.491 3.648 1.00 95.19 83 SER A CA 1
ATOM 621 C C . SER A 1 83 ? -3.711 5.541 4.022 1.00 95.19 83 SER A C 1
ATOM 623 O O . SER A 1 83 ? -4.744 5.198 4.589 1.00 95.19 83 SER A O 1
ATOM 625 N N . THR A 1 84 ? -3.440 6.808 3.705 1.00 94.38 84 THR A N 1
ATOM 626 C CA . THR A 1 84 ? -4.266 7.976 4.025 1.00 94.38 84 THR A CA 1
ATOM 627 C C . THR A 1 84 ? -3.960 9.126 3.049 1.00 94.38 84 THR A C 1
ATOM 629 O O . THR A 1 84 ? -3.151 8.962 2.134 1.00 94.38 84 THR A O 1
ATOM 632 N N . GLU A 1 85 ? -4.622 10.274 3.203 1.00 91.81 85 GLU A N 1
ATOM 633 C CA . GLU A 1 85 ? -4.320 11.517 2.474 1.00 91.81 85 GLU A CA 1
ATOM 634 C C . GLU A 1 85 ? -3.023 12.180 2.975 1.00 91.81 85 GLU A C 1
ATOM 636 O O . GLU A 1 85 ? -2.462 11.778 3.989 1.00 91.81 85 GLU A O 1
ATOM 641 N N . GLY A 1 86 ? -2.514 13.179 2.246 1.00 91.44 86 GLY A N 1
ATOM 642 C CA . GLY A 1 86 ? -1.288 13.907 2.616 1.00 91.44 86 GLY A CA 1
ATOM 643 C C . GLY A 1 86 ? 0.031 13.196 2.282 1.00 91.44 86 GLY A C 1
ATOM 644 O O . GLY A 1 86 ? 1.089 13.673 2.674 1.00 91.44 86 GLY A O 1
ATOM 645 N N . TRP A 1 87 ? -0.011 12.071 1.563 1.00 95.62 87 TRP A N 1
ATOM 646 C CA . TRP A 1 87 ? 1.186 11.467 0.972 1.00 95.62 87 TRP A CA 1
ATOM 647 C C . TRP A 1 87 ? 1.559 12.157 -0.345 1.00 95.62 87 TRP A C 1
ATOM 649 O O . TRP A 1 87 ? 0.697 12.360 -1.202 1.00 95.62 87 TRP A O 1
ATOM 659 N N . GLU A 1 88 ? 2.846 12.444 -0.543 1.00 95.44 88 GLU A N 1
ATOM 660 C CA . GLU A 1 88 ? 3.352 13.210 -1.693 1.00 95.44 88 GLU A CA 1
ATOM 661 C C . GLU A 1 88 ? 4.582 12.550 -2.356 1.00 95.44 88 GLU A C 1
ATOM 663 O O . GLU A 1 88 ? 5.042 11.484 -1.945 1.00 95.44 88 GLU A O 1
ATOM 668 N N . SER A 1 89 ? 5.093 13.151 -3.437 1.00 96.50 89 SER A N 1
ATOM 669 C CA . SER A 1 89 ? 6.395 12.818 -4.051 1.00 96.50 89 SER A CA 1
ATOM 670 C C . SER A 1 89 ? 6.640 11.326 -4.349 1.00 96.50 89 SER A C 1
ATOM 672 O O . SER A 1 89 ? 7.702 10.766 -4.068 1.00 96.50 89 SER A O 1
ATOM 674 N N . ALA A 1 90 ? 5.641 10.660 -4.936 1.00 98.06 90 ALA A N 1
ATOM 675 C CA . ALA A 1 90 ? 5.697 9.236 -5.255 1.00 98.06 90 ALA A CA 1
ATOM 676 C C . ALA A 1 90 ? 6.813 8.906 -6.270 1.00 98.06 90 ALA A C 1
ATOM 678 O O . ALA A 1 90 ? 6.858 9.463 -7.368 1.00 98.06 90 ALA A O 1
ATOM 679 N N . GLN A 1 91 ? 7.686 7.953 -5.938 1.00 98.25 91 GLN A N 1
ATOM 680 C CA . GLN A 1 91 ? 8.849 7.586 -6.749 1.00 98.25 91 GLN A CA 1
ATOM 681 C C . GLN A 1 91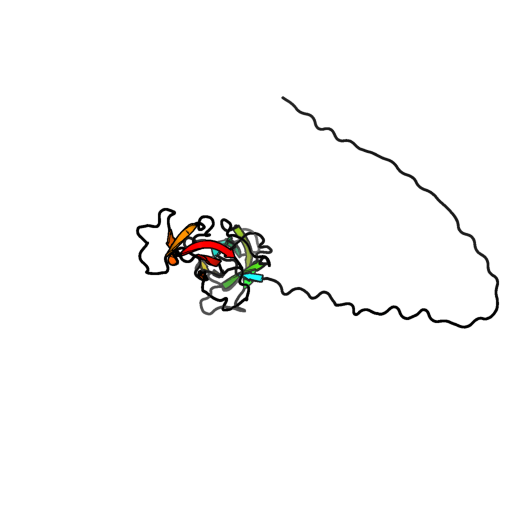 ? 9.203 6.094 -6.663 1.00 98.25 91 GLN A C 1
ATOM 683 O O . GLN A 1 91 ? 8.800 5.371 -5.749 1.00 98.25 91 GLN A O 1
ATOM 688 N N . LEU A 1 92 ? 9.985 5.623 -7.636 1.00 98.44 92 LEU A N 1
ATOM 689 C CA . LEU A 1 92 ? 10.444 4.238 -7.738 1.00 98.44 92 LEU A CA 1
ATOM 690 C C . LEU A 1 92 ? 11.960 4.170 -7.568 1.00 98.44 92 LEU A C 1
ATOM 692 O O . LEU A 1 92 ? 12.704 4.751 -8.356 1.00 98.44 92 LEU A O 1
ATOM 696 N N . VAL A 1 93 ? 12.415 3.434 -6.554 1.00 97.25 93 VAL A N 1
ATOM 697 C CA . VAL A 1 93 ? 13.832 3.365 -6.168 1.00 97.25 93 VAL A CA 1
ATOM 698 C C . VAL A 1 93 ? 14.352 1.931 -6.321 1.00 97.25 93 VAL A C 1
ATOM 700 O O . VAL A 1 93 ? 13.790 1.024 -5.703 1.00 97.25 93 VAL A O 1
ATOM 703 N N . PRO A 1 94 ? 15.423 1.683 -7.102 1.00 96.31 94 PRO A N 1
ATOM 704 C CA . PRO A 1 94 ? 16.044 0.363 -7.191 1.00 96.31 94 PRO A CA 1
ATOM 705 C C . PRO A 1 94 ? 16.587 -0.129 -5.846 1.00 96.31 94 PRO A C 1
ATOM 707 O O . PRO A 1 94 ? 17.421 0.529 -5.225 1.00 96.31 94 PRO A O 1
ATOM 710 N N . LEU A 1 95 ? 16.155 -1.319 -5.421 1.00 93.81 95 LEU A N 1
ATOM 711 C CA . LEU A 1 95 ? 16.628 -1.958 -4.184 1.00 93.81 95 LEU A CA 1
ATOM 712 C C . LEU A 1 95 ? 18.011 -2.602 -4.342 1.00 93.81 95 LEU A C 1
ATOM 714 O O . LEU A 1 95 ? 18.757 -2.741 -3.375 1.00 93.81 95 LEU A O 1
ATOM 718 N N . THR A 1 96 ? 18.361 -3.009 -5.562 1.00 83.44 96 THR A N 1
ATOM 719 C CA . THR A 1 96 ? 19.606 -3.719 -5.877 1.00 83.44 96 THR A CA 1
ATOM 720 C C . THR A 1 96 ? 20.475 -2.916 -6.835 1.00 83.44 96 THR A C 1
ATOM 722 O O . THR A 1 96 ? 19.978 -2.361 -7.813 1.00 83.44 96 THR A O 1
ATOM 725 N N . ARG A 1 97 ? 21.795 -2.936 -6.623 1.00 81.44 97 ARG A N 1
ATOM 726 C CA . ARG A 1 97 ? 22.777 -2.482 -7.619 1.00 81.44 97 ARG A CA 1
ATOM 727 C C . ARG A 1 97 ? 23.223 -3.669 -8.477 1.00 81.44 97 ARG A C 1
ATOM 729 O O . ARG A 1 97 ? 23.507 -4.735 -7.938 1.00 81.44 97 ARG A O 1
ATOM 736 N N . GLY A 1 98 ? 23.339 -3.471 -9.790 1.00 84.19 98 GLY A N 1
ATOM 737 C CA . GLY A 1 98 ? 23.755 -4.518 -10.730 1.00 84.19 98 GLY A CA 1
ATOM 738 C C . GLY A 1 98 ? 22.605 -5.422 -11.186 1.00 84.19 98 GLY A C 1
ATOM 739 O O . GLY A 1 98 ? 21.465 -4.976 -11.280 1.00 84.19 98 GLY A O 1
ATOM 740 N N . ILE A 1 99 ? 22.921 -6.678 -11.511 1.00 86.75 99 ILE A N 1
ATOM 741 C CA . ILE A 1 99 ? 21.982 -7.657 -12.080 1.00 86.75 99 ILE A CA 1
ATOM 742 C C . ILE A 1 99 ? 21.614 -8.689 -11.002 1.00 86.75 99 ILE A C 1
ATOM 744 O O . ILE A 1 99 ? 22.491 -9.455 -10.594 1.00 86.75 99 ILE A O 1
ATOM 748 N N . PRO A 1 100 ? 20.354 -8.748 -10.536 1.00 90.75 100 PRO A N 1
ATOM 749 C CA . PRO A 1 100 ? 19.907 -9.788 -9.613 1.00 90.75 100 PRO A CA 1
ATOM 750 C C . PRO A 1 100 ? 19.983 -11.187 -10.231 1.00 90.75 100 PRO A C 1
ATOM 752 O O . PRO A 1 100 ? 19.797 -11.362 -11.434 1.00 90.75 100 PRO A O 1
ATOM 755 N N . ALA A 1 101 ? 20.226 -12.202 -9.398 1.00 91.62 101 ALA A N 1
ATOM 756 C CA . ALA A 1 101 ? 20.426 -13.583 -9.849 1.00 91.62 101 ALA A CA 1
ATOM 757 C C . ALA A 1 101 ? 19.184 -14.210 -10.517 1.00 91.62 101 ALA A C 1
ATOM 759 O O . ALA A 1 101 ? 19.315 -15.129 -11.323 1.00 91.62 101 ALA A O 1
ATOM 760 N N . ASP A 1 102 ? 17.981 -13.712 -10.213 1.00 94.25 102 ASP A N 1
ATOM 761 C CA . ASP A 1 102 ? 16.744 -14.100 -10.897 1.00 94.25 102 ASP A CA 1
ATOM 762 C C . ASP A 1 102 ? 16.487 -13.292 -12.187 1.00 94.25 102 ASP A C 1
ATOM 764 O O . ASP A 1 102 ? 15.586 -13.643 -12.951 1.00 94.25 102 ASP A O 1
ATOM 768 N N . GLY A 1 103 ? 17.283 -12.258 -12.475 1.00 9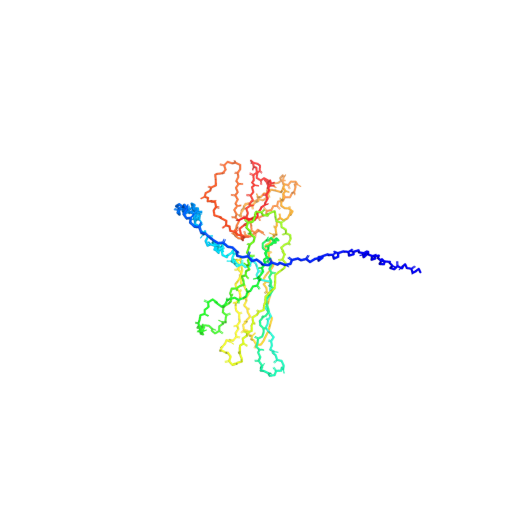5.06 103 GLY A N 1
ATOM 769 C CA . GLY A 1 103 ? 17.140 -11.369 -13.630 1.00 95.06 103 GLY A CA 1
ATOM 770 C C . GLY A 1 103 ? 15.966 -10.388 -13.537 1.00 95.06 103 GLY A C 1
ATOM 771 O O . GLY A 1 103 ? 15.543 -9.864 -14.567 1.00 95.06 103 GLY A O 1
ATOM 772 N N . ILE A 1 104 ? 15.403 -10.166 -12.346 1.00 96.81 104 ILE A N 1
ATOM 773 C CA . ILE A 1 104 ? 14.270 -9.262 -12.117 1.00 96.81 104 ILE A CA 1
ATOM 774 C C . ILE A 1 104 ? 14.772 -7.945 -11.515 1.00 96.81 104 ILE A C 1
ATOM 776 O O . ILE A 1 104 ? 15.547 -7.966 -10.568 1.00 96.81 104 ILE A O 1
ATOM 780 N N . LEU A 1 105 ? 14.325 -6.797 -12.032 1.00 96.88 105 LEU A N 1
ATOM 781 C CA . LEU A 1 105 ? 14.600 -5.502 -11.401 1.00 96.88 105 LEU A CA 1
ATOM 782 C C . LEU A 1 105 ? 13.695 -5.315 -10.176 1.00 96.88 105 LEU A C 1
ATOM 784 O O . LEU A 1 105 ? 12.476 -5.210 -10.321 1.00 96.88 105 LEU A O 1
ATOM 788 N N . ASP A 1 106 ? 14.290 -5.253 -8.985 1.00 97.62 106 ASP A N 1
ATOM 789 C CA . ASP A 1 106 ? 13.594 -4.928 -7.739 1.00 97.62 106 ASP A CA 1
ATOM 790 C C . ASP A 1 106 ? 13.509 -3.410 -7.518 1.00 97.62 106 ASP A C 1
ATOM 792 O O . ASP A 1 106 ? 14.532 -2.733 -7.387 1.00 97.62 106 ASP A O 1
ATOM 796 N N . LEU A 1 107 ? 12.284 -2.890 -7.415 1.00 98.31 107 LEU A N 1
ATOM 797 C CA . LEU A 1 107 ? 11.974 -1.494 -7.097 1.00 98.31 107 LEU A CA 1
ATOM 798 C C . LEU A 1 107 ? 11.169 -1.405 -5.795 1.00 98.31 107 LEU A C 1
ATOM 800 O O . LEU A 1 107 ? 10.210 -2.152 -5.602 1.00 98.31 107 LEU A O 1
ATOM 804 N N . ALA A 1 108 ? 11.491 -0.448 -4.932 1.00 98.44 108 ALA A N 1
ATOM 805 C CA . ALA A 1 108 ? 10.570 0.022 -3.904 1.00 98.44 108 ALA A CA 1
ATOM 806 C C . ALA A 1 108 ? 9.699 1.140 -4.485 1.00 98.44 108 ALA A C 1
ATOM 808 O O . ALA A 1 108 ? 10.227 2.068 -5.100 1.00 98.44 108 ALA A O 1
ATOM 809 N N . PHE A 1 109 ? 8.384 1.061 -4.282 1.00 98.69 109 PHE A N 1
ATOM 810 C CA . PHE A 1 109 ? 7.489 2.192 -4.510 1.00 98.69 109 PHE A CA 1
ATOM 811 C C . PHE A 1 109 ? 7.376 2.971 -3.203 1.00 98.69 109 PHE A C 1
ATOM 813 O O . PHE A 1 109 ? 6.832 2.458 -2.225 1.00 98.69 109 PHE A O 1
ATOM 820 N N . VAL A 1 110 ? 7.950 4.171 -3.169 1.00 98.44 110 VAL A N 1
ATOM 821 C CA . VAL A 1 110 ? 8.054 5.011 -1.970 1.00 98.44 110 VAL A CA 1
ATOM 822 C C . VAL A 1 110 ? 7.466 6.392 -2.232 1.00 98.44 110 VAL A C 1
ATOM 824 O O . VAL A 1 110 ? 7.341 6.813 -3.379 1.00 98.44 110 VAL A O 1
ATOM 827 N N . ALA A 1 111 ? 7.089 7.078 -1.166 1.00 97.94 111 ALA A N 1
ATOM 828 C CA . ALA A 1 111 ? 6.504 8.410 -1.187 1.00 97.94 111 ALA A CA 1
ATOM 829 C C . ALA A 1 111 ? 6.828 9.117 0.136 1.00 97.94 111 ALA A C 1
ATOM 831 O O . ALA A 1 111 ? 7.167 8.460 1.124 1.00 97.94 111 ALA A O 1
ATOM 832 N N . GLU A 1 112 ? 6.725 10.440 0.158 1.00 96.44 112 GLU A N 1
ATOM 833 C CA . GLU A 1 112 ? 6.817 11.228 1.386 1.00 96.44 112 GLU A CA 1
ATOM 834 C C . GLU A 1 112 ? 5.535 11.008 2.190 1.00 96.44 112 GLU A C 1
ATOM 836 O O . GLU A 1 112 ? 4.431 11.246 1.694 1.00 96.44 112 GLU A O 1
ATOM 841 N N . ALA A 1 113 ? 5.672 10.474 3.403 1.00 94.75 113 ALA A N 1
ATOM 842 C CA . ALA A 1 113 ? 4.541 10.209 4.276 1.00 94.75 113 ALA A CA 1
ATOM 843 C C . ALA A 1 113 ? 4.183 11.452 5.107 1.00 94.75 113 ALA A C 1
ATOM 845 O O . ALA A 1 113 ? 5.088 12.149 5.591 1.00 94.75 113 ALA A O 1
ATOM 846 N N . PRO A 1 114 ? 2.888 11.710 5.350 1.00 92.06 114 PRO A N 1
ATOM 847 C CA . PRO A 1 114 ? 2.479 12.791 6.231 1.00 92.06 114 PRO A CA 1
ATOM 848 C C . PRO A 1 114 ? 2.931 12.505 7.672 1.00 92.06 114 PRO A C 1
ATOM 850 O O . PRO A 1 114 ? 3.087 11.349 8.067 1.00 92.06 114 PRO A O 1
ATOM 853 N N . GLN A 1 115 ? 3.170 13.564 8.448 1.00 86.88 115 GLN A N 1
ATOM 854 C CA . GLN A 1 115 ? 3.646 13.461 9.838 1.00 86.88 115 GLN A CA 1
ATOM 855 C C . GLN A 1 115 ? 2.516 13.455 10.877 1.00 86.88 115 GLN A C 1
ATOM 857 O O . GLN A 1 115 ? 2.733 13.068 12.025 1.00 86.88 115 GLN A O 1
ATOM 862 N N . ASP A 1 116 ? 1.312 13.864 10.478 1.00 86.75 116 ASP A N 1
ATOM 863 C CA . ASP A 1 116 ? 0.134 13.887 11.340 1.00 86.75 116 ASP A CA 1
ATOM 864 C C . ASP A 1 116 ? -0.564 12.520 11.433 1.00 86.75 116 ASP A C 1
ATOM 866 O O . ASP A 1 116 ? -0.377 11.621 10.612 1.00 86.75 116 ASP A O 1
ATOM 870 N N . VAL A 1 117 ? -1.427 12.386 12.441 1.00 87.88 117 VAL A N 1
ATOM 871 C CA . VAL A 1 117 ? -2.325 11.237 12.604 1.00 87.88 117 VAL A CA 1
ATOM 872 C C . VAL A 1 117 ? -3.613 11.479 11.824 1.00 87.88 117 VAL A C 1
ATOM 874 O O . VAL A 1 117 ? -4.291 12.483 12.041 1.00 87.88 117 VAL A O 1
ATOM 877 N N . PHE A 1 118 ? -4.008 10.522 10.983 1.00 91.44 118 PHE A N 1
ATOM 878 C CA . PHE A 1 118 ? -5.220 10.628 10.166 1.00 91.44 118 PHE A CA 1
ATOM 879 C C . PHE A 1 118 ? -6.260 9.581 10.550 1.00 91.44 118 PHE A C 1
ATOM 881 O O . PHE A 1 118 ? -5.929 8.422 10.802 1.00 91.44 118 PHE A O 1
ATOM 888 N N . ALA A 1 119 ? -7.537 9.964 10.511 1.00 91.75 119 ALA A N 1
ATOM 889 C CA . ALA A 1 119 ? -8.619 8.991 10.401 1.00 91.75 119 ALA A CA 1
ATOM 890 C C . ALA A 1 119 ? -8.506 8.243 9.054 1.00 91.75 119 ALA A C 1
ATOM 892 O O . ALA A 1 119 ? -7.990 8.816 8.091 1.00 91.75 119 ALA A O 1
ATOM 893 N N . PRO A 1 120 ? -8.976 6.988 8.941 1.00 91.00 120 PRO A N 1
ATOM 894 C CA . PRO A 1 120 ? -8.935 6.282 7.676 1.00 91.00 120 PRO A CA 1
ATOM 895 C C . PRO A 1 120 ? -9.756 6.992 6.603 1.00 91.00 120 PRO A C 1
ATOM 897 O O . PRO A 1 120 ? -10.925 7.321 6.809 1.00 91.00 120 PRO A O 1
ATOM 900 N N . THR A 1 121 ? -9.136 7.184 5.446 1.00 85.38 121 THR A N 1
ATOM 901 C CA . THR A 1 121 ? -9.775 7.638 4.212 1.00 85.38 121 THR A CA 1
ATOM 902 C C . THR A 1 121 ? -9.825 6.479 3.219 1.00 85.38 121 THR A C 1
ATOM 904 O O . THR A 1 121 ? -9.061 5.517 3.327 1.00 85.38 121 THR A O 1
ATOM 907 N N . ALA A 1 122 ? -10.740 6.541 2.248 1.00 88.31 122 ALA A N 1
ATOM 908 C CA . ALA A 1 122 ? -10.772 5.562 1.165 1.00 88.31 122 ALA A CA 1
ATOM 909 C C . ALA A 1 122 ? -9.471 5.699 0.357 1.00 88.31 122 ALA A C 1
ATOM 911 O O . ALA A 1 122 ? -9.259 6.727 -0.284 1.00 88.31 122 ALA A O 1
ATOM 912 N N . TYR A 1 123 ? -8.599 4.690 0.456 1.00 94.75 123 TYR A N 1
ATOM 913 C CA . TYR A 1 123 ? -7.169 4.782 0.144 1.00 94.75 123 TYR A CA 1
ATOM 914 C C . TYR A 1 123 ? -6.820 5.659 -1.081 1.00 94.75 123 TYR A C 1
ATOM 916 O O . TYR A 1 123 ? -7.174 5.294 -2.209 1.00 94.75 123 TYR A O 1
ATOM 924 N N . PRO A 1 124 ? -6.093 6.780 -0.909 1.00 96.31 124 PRO A N 1
ATOM 925 C CA . PRO A 1 124 ? -5.753 7.667 -2.021 1.00 96.31 124 PRO A CA 1
ATOM 926 C C . PRO A 1 124 ? -4.820 7.021 -3.047 1.00 96.31 124 PRO A C 1
ATOM 928 O O . PRO A 1 124 ? -3.879 6.306 -2.701 1.00 96.31 124 PRO A O 1
ATOM 931 N N . ALA A 1 125 ? -5.067 7.286 -4.330 1.00 97.50 125 ALA A N 1
ATOM 932 C CA . ALA A 1 125 ? -4.285 6.726 -5.428 1.00 97.50 125 ALA A CA 1
ATOM 933 C C . ALA A 1 125 ? -2.937 7.440 -5.610 1.00 97.50 125 ALA A C 1
ATOM 935 O O . ALA A 1 125 ? -2.875 8.664 -5.657 1.00 97.50 125 ALA A O 1
ATOM 936 N N . MET A 1 126 ? -1.879 6.650 -5.798 1.00 98.12 126 MET A N 1
ATOM 937 C CA . MET A 1 126 ? -0.508 7.108 -6.043 1.00 98.12 126 MET A CA 1
ATOM 938 C C . MET A 1 126 ? 0.017 6.516 -7.355 1.00 98.12 126 MET A C 1
ATOM 940 O O . MET A 1 126 ? -0.269 5.360 -7.678 1.00 98.12 126 MET A O 1
ATOM 944 N N . GLU A 1 127 ? 0.816 7.275 -8.105 1.00 98.62 127 GLU A N 1
ATOM 945 C CA . GLU A 1 127 ? 1.428 6.824 -9.361 1.00 98.62 127 GLU A CA 1
ATOM 946 C C . GLU A 1 127 ? 2.880 7.308 -9.467 1.00 98.62 127 GLU A C 1
ATOM 948 O O . GLU A 1 127 ? 3.171 8.453 -9.135 1.00 98.62 127 GLU A O 1
ATOM 953 N N . ALA A 1 128 ? 3.781 6.450 -9.951 1.00 98.62 128 ALA A N 1
ATOM 954 C CA . ALA A 1 128 ? 5.163 6.809 -10.266 1.00 98.62 128 ALA A CA 1
ATOM 955 C C . ALA A 1 128 ? 5.645 6.131 -11.553 1.00 98.62 128 ALA A C 1
ATOM 957 O O . ALA A 1 128 ? 5.117 5.097 -11.976 1.00 98.62 128 ALA A O 1
ATOM 958 N N . ILE A 1 129 ? 6.675 6.716 -12.166 1.00 98.00 129 ILE A N 1
ATOM 959 C CA . ILE A 1 129 ? 7.285 6.241 -13.410 1.00 98.00 129 ILE A CA 1
ATOM 960 C C . ILE A 1 129 ? 8.794 6.066 -13.206 1.00 98.00 129 ILE A C 1
ATOM 962 O O . ILE A 1 129 ? 9.440 6.883 -12.555 1.00 98.00 129 ILE A O 1
ATOM 966 N N . PHE A 1 130 ? 9.353 5.001 -13.778 1.00 97.25 130 PHE A N 1
ATOM 967 C CA . PHE A 1 130 ? 10.786 4.722 -13.835 1.00 97.25 130 PHE A CA 1
ATOM 968 C C . PHE A 1 130 ? 11.162 4.311 -15.258 1.00 97.25 130 PHE A C 1
ATOM 970 O O . PHE A 1 130 ? 10.470 3.502 -15.872 1.00 97.25 130 PHE A O 1
ATOM 977 N N . THR A 1 131 ? 12.260 4.833 -15.790 1.00 95.25 131 THR A N 1
ATOM 978 C CA . THR A 1 131 ? 12.749 4.487 -17.132 1.00 95.25 131 THR A CA 1
ATOM 979 C C . THR A 1 131 ? 13.978 3.596 -17.041 1.00 95.25 131 THR A C 1
ATOM 981 O O . THR A 1 131 ? 14.894 3.886 -16.274 1.00 95.25 131 THR A O 1
ATOM 984 N N . ILE A 1 132 ? 14.025 2.538 -17.850 1.00 92.94 132 ILE A N 1
ATOM 985 C CA . ILE A 1 132 ? 15.214 1.706 -18.025 1.00 92.94 132 ILE A CA 1
ATOM 986 C C . ILE A 1 132 ? 15.837 1.992 -19.396 1.00 92.94 132 ILE A C 1
ATOM 988 O O . ILE A 1 132 ? 15.148 1.990 -20.420 1.00 92.94 132 ILE A O 1
ATOM 992 N N . GLU A 1 133 ? 17.152 2.203 -19.400 1.00 91.12 133 GLU A N 1
ATOM 993 C CA . GLU A 1 133 ? 17.952 2.393 -20.613 1.00 91.12 133 GLU A CA 1
ATOM 994 C C . GLU A 1 133 ? 17.925 1.159 -21.542 1.00 91.12 133 GLU A C 1
ATOM 996 O O . GLU A 1 133 ? 17.749 0.026 -21.071 1.00 91.12 133 GLU A O 1
ATOM 1001 N N . PRO A 1 134 ? 18.131 1.335 -22.863 1.00 90.12 134 PRO A N 1
ATOM 1002 C CA . PRO A 1 134 ? 18.077 0.238 -23.822 1.00 90.12 134 PRO A CA 1
ATOM 1003 C C . PRO A 1 134 ? 19.176 -0.800 -23.567 1.00 90.12 134 PRO A C 1
ATOM 1005 O O . PRO A 1 134 ? 20.301 -0.468 -23.199 1.00 90.12 134 PRO A O 1
ATOM 1008 N N . GLY A 1 135 ? 18.873 -2.073 -23.834 1.00 88.56 135 GLY A N 1
ATOM 1009 C CA . GLY A 1 135 ? 19.839 -3.166 -23.667 1.00 88.56 135 GLY A CA 1
ATOM 1010 C C . GLY A 1 135 ? 20.049 -3.612 -22.216 1.00 88.56 135 GLY A C 1
ATOM 1011 O O . GLY A 1 135 ? 21.015 -4.319 -21.930 1.00 88.56 135 GLY A O 1
ATOM 1012 N N . HIS A 1 136 ? 19.155 -3.228 -21.299 1.00 92.50 136 HIS A N 1
ATOM 1013 C CA . HIS A 1 136 ? 19.189 -3.699 -19.919 1.00 92.50 136 HIS A CA 1
ATOM 1014 C C . HIS A 1 136 ? 19.092 -5.238 -19.807 1.00 92.50 136 HIS A C 1
ATOM 1016 O O . HIS A 1 136 ? 18.423 -5.890 -20.611 1.00 92.50 136 HIS A O 1
ATOM 1022 N N . PRO A 1 137 ? 19.677 -5.846 -18.760 1.00 92.75 137 PRO A N 1
ATOM 1023 C CA . PRO A 1 137 ? 19.698 -7.301 -18.591 1.00 92.75 137 PRO A CA 1
ATOM 1024 C C . PRO A 1 137 ? 18.425 -7.877 -17.947 1.00 92.75 137 PRO A C 1
ATOM 1026 O O . PRO A 1 137 ? 18.299 -9.094 -17.819 1.00 92.75 137 PRO A O 1
ATOM 1029 N N . PHE A 1 138 ? 17.497 -7.029 -17.495 1.00 95.50 138 PHE A N 1
ATOM 1030 C CA . PHE A 1 138 ? 16.305 -7.469 -16.769 1.00 95.50 138 PHE A CA 1
ATOM 1031 C C . PHE A 1 138 ? 15.274 -8.132 -17.688 1.00 95.50 138 PHE A C 1
ATOM 1033 O O . PHE A 1 138 ? 14.930 -7.594 -18.740 1.00 95.50 138 PHE A O 1
ATOM 1040 N N . LYS A 1 139 ? 14.735 -9.276 -17.255 1.00 95.56 139 LYS A N 1
ATOM 1041 C CA . LYS A 1 139 ? 13.649 -10.003 -17.942 1.00 95.56 139 LYS A CA 1
ATOM 1042 C C . LYS A 1 139 ? 12.251 -9.641 -17.423 1.00 95.56 139 LYS A C 1
ATOM 1044 O O . LYS A 1 139 ? 11.254 -10.004 -18.039 1.00 95.56 139 LYS A O 1
ATOM 1049 N N . GLY A 1 140 ? 12.190 -8.965 -16.277 1.00 96.62 140 GLY A N 1
ATOM 1050 C CA . GLY A 1 140 ? 10.974 -8.633 -15.542 1.00 96.62 140 GLY A CA 1
ATOM 1051 C C . GLY A 1 140 ? 11.234 -7.587 -14.457 1.00 96.62 140 GLY A C 1
ATOM 1052 O O . GLY A 1 140 ? 12.383 -7.228 -14.193 1.00 96.62 140 GLY A O 1
ATOM 1053 N N . VAL A 1 141 ? 10.166 -7.118 -13.817 1.00 97.75 141 VAL A N 1
ATOM 1054 C CA . VAL A 1 141 ? 10.184 -6.096 -12.757 1.00 97.75 141 VAL A CA 1
ATOM 1055 C C . VAL A 1 141 ? 9.374 -6.592 -11.559 1.00 97.75 141 VAL A C 1
ATOM 1057 O O . VAL A 1 141 ? 8.287 -7.151 -11.720 1.00 97.75 141 VAL A O 1
ATOM 1060 N N . ARG A 1 142 ? 9.879 -6.364 -10.347 1.00 98.38 142 ARG A N 1
ATOM 1061 C CA . ARG A 1 142 ? 9.199 -6.647 -9.080 1.00 98.38 142 ARG A CA 1
ATOM 1062 C C . ARG A 1 142 ? 9.159 -5.374 -8.249 1.00 98.38 142 ARG A C 1
ATOM 1064 O O . ARG A 1 142 ? 10.197 -4.807 -7.932 1.00 98.38 142 ARG A O 1
ATOM 1071 N N . VAL A 1 143 ? 7.953 -4.928 -7.916 1.00 98.62 143 VAL A N 1
ATOM 1072 C CA . VAL A 1 143 ? 7.729 -3.683 -7.177 1.00 98.62 143 VAL A CA 1
ATOM 1073 C C . VAL A 1 143 ? 7.158 -4.007 -5.808 1.00 98.62 143 VAL A C 1
ATOM 1075 O O . VAL A 1 143 ? 6.160 -4.726 -5.713 1.00 98.62 143 VAL A O 1
ATOM 1078 N N . HIS A 1 144 ? 7.790 -3.487 -4.760 1.00 98.50 144 HIS A N 1
ATOM 1079 C CA . HIS A 1 144 ? 7.395 -3.680 -3.364 1.00 98.50 144 HIS A CA 1
ATOM 1080 C C . HIS A 1 144 ? 6.742 -2.407 -2.822 1.00 98.50 144 HIS A C 1
ATOM 1082 O O . HIS A 1 144 ? 7.291 -1.316 -2.981 1.00 98.50 144 HIS A O 1
ATOM 1088 N N . GLY A 1 145 ? 5.589 -2.566 -2.176 1.00 97.94 145 GLY A N 1
ATOM 1089 C CA . GLY A 1 145 ? 4.994 -1.569 -1.283 1.00 97.94 145 GLY A CA 1
ATOM 1090 C C . GLY A 1 145 ? 5.133 -2.021 0.172 1.00 97.94 145 GLY A C 1
ATOM 1091 O O . GLY A 1 145 ? 5.802 -3.014 0.459 1.00 97.94 145 GLY A O 1
ATOM 1092 N N . ALA A 1 146 ? 4.473 -1.334 1.103 1.00 96.88 146 ALA A N 1
ATOM 1093 C CA . ALA A 1 146 ? 4.548 -1.676 2.525 1.00 96.88 146 ALA A CA 1
ATOM 1094 C C . ALA A 1 146 ? 3.886 -3.027 2.854 1.00 96.88 146 ALA A C 1
ATOM 1096 O O . ALA A 1 146 ? 4.417 -3.811 3.638 1.00 96.88 146 ALA A O 1
ATOM 1097 N N . SER A 1 147 ? 2.720 -3.308 2.257 1.00 96.25 147 SER A N 1
ATOM 1098 C CA . SER A 1 147 ? 1.897 -4.481 2.594 1.00 96.25 147 SER A CA 1
ATOM 1099 C C . SER A 1 147 ? 1.874 -5.582 1.529 1.00 96.25 147 SER A C 1
ATOM 1101 O O . SER A 1 147 ? 1.348 -6.672 1.793 1.00 96.25 147 SER A O 1
ATOM 1103 N N . ASN A 1 148 ? 2.418 -5.339 0.333 1.00 97.81 148 ASN A N 1
ATOM 1104 C CA . ASN A 1 148 ? 2.420 -6.296 -0.774 1.00 97.81 148 ASN A CA 1
ATOM 1105 C C . ASN A 1 148 ? 3.595 -6.095 -1.749 1.00 97.81 148 ASN A C 1
ATOM 1107 O O . ASN A 1 148 ? 4.441 -5.218 -1.590 1.00 97.81 148 ASN A O 1
ATOM 1111 N N . ARG A 1 149 ? 3.615 -6.925 -2.796 1.00 98.00 149 ARG A N 1
ATOM 1112 C CA . ARG A 1 149 ? 4.455 -6.745 -3.980 1.00 98.00 149 ARG A CA 1
ATOM 1113 C C . ARG A 1 149 ? 3.702 -7.191 -5.228 1.00 98.00 149 ARG A C 1
ATOM 1115 O O . ARG A 1 149 ? 2.889 -8.114 -5.151 1.00 98.00 149 ARG A O 1
ATOM 1122 N N . VAL A 1 150 ? 4.031 -6.604 -6.371 1.00 98.62 150 VAL A N 1
ATOM 1123 C CA . VAL A 1 150 ? 3.581 -7.046 -7.701 1.00 98.62 150 VAL A CA 1
ATOM 1124 C C . VAL A 1 150 ? 4.806 -7.456 -8.514 1.00 98.62 150 VAL A C 1
ATOM 1126 O O . VAL A 1 150 ? 5.890 -6.898 -8.352 1.00 98.62 150 VAL A O 1
ATOM 1129 N N . THR A 1 151 ? 4.681 -8.483 -9.353 1.00 98.38 151 THR A N 1
ATOM 1130 C CA . THR A 1 151 ? 5.784 -8.973 -10.190 1.00 98.38 151 THR A CA 1
ATOM 1131 C C . THR A 1 151 ? 5.300 -9.197 -11.611 1.00 98.38 151 THR A C 1
ATOM 1133 O O . THR A 1 151 ? 4.382 -9.981 -11.843 1.00 98.38 151 THR A O 1
ATOM 1136 N N . LEU A 1 152 ? 5.948 -8.520 -12.553 1.00 98.19 152 LEU A N 1
ATOM 1137 C CA . LEU A 1 152 ? 5.789 -8.707 -13.984 1.00 98.19 152 LEU A CA 1
ATOM 1138 C C . LEU A 1 152 ? 6.987 -9.516 -14.496 1.00 98.19 152 LEU A C 1
ATOM 1140 O O . LEU A 1 152 ? 8.119 -9.043 -14.473 1.00 98.19 152 LEU A O 1
ATOM 1144 N N . ASN A 1 153 ? 6.742 -10.747 -14.948 1.00 96.75 153 ASN A N 1
ATOM 1145 C CA . ASN A 1 153 ? 7.802 -11.697 -15.317 1.00 96.75 153 ASN A CA 1
ATOM 1146 C C . ASN A 1 153 ? 8.327 -11.547 -16.760 1.00 96.75 153 ASN A C 1
ATOM 1148 O O . ASN A 1 153 ? 9.220 -12.298 -17.149 1.00 96.75 153 ASN A O 1
ATOM 1152 N N . THR A 1 154 ? 7.758 -10.630 -17.550 1.00 94.81 154 THR A N 1
ATOM 1153 C CA . THR A 1 154 ? 8.055 -10.424 -18.978 1.00 94.81 154 THR A CA 1
ATOM 1154 C C . THR A 1 154 ? 7.933 -8.946 -19.341 1.00 94.81 154 THR A C 1
ATOM 1156 O O . THR A 1 154 ? 6.936 -8.324 -18.974 1.00 94.81 154 THR A O 1
ATOM 1159 N N . LEU A 1 155 ? 8.898 -8.397 -20.085 1.00 93.88 155 LEU A N 1
ATOM 1160 C CA . LEU A 1 155 ? 8.913 -6.991 -20.516 1.00 93.88 155 LEU A CA 1
ATOM 1161 C C . LEU A 1 155 ? 8.826 -6.881 -22.052 1.00 93.88 155 LEU A C 1
ATOM 1163 O O . LEU A 1 155 ? 9.597 -7.568 -22.732 1.00 93.88 155 LEU A O 1
ATOM 1167 N N . PRO A 1 156 ? 7.960 -6.017 -22.621 1.00 95.62 156 PRO A N 1
ATOM 1168 C CA . PRO A 1 156 ? 6.908 -5.223 -21.964 1.00 95.62 156 PRO A CA 1
ATOM 1169 C C . PRO A 1 156 ? 5.741 -6.089 -21.441 1.00 95.62 156 PRO A C 1
ATOM 1171 O O . PRO A 1 156 ? 5.643 -7.273 -21.763 1.00 95.62 156 PRO A O 1
ATOM 1174 N N . GLY A 1 157 ? 4.837 -5.505 -20.647 1.00 97.50 157 GLY A N 1
ATOM 1175 C CA . GLY A 1 157 ? 3.661 -6.213 -20.124 1.00 97.50 157 GLY A CA 1
ATOM 1176 C C . GLY A 1 157 ? 2.914 -5.483 -19.003 1.00 97.50 157 GLY A C 1
ATOM 1177 O O . GLY A 1 157 ? 3.202 -4.331 -18.696 1.00 97.50 157 GLY A O 1
ATOM 1178 N N . TYR A 1 158 ? 1.945 -6.164 -18.385 1.00 98.12 158 TYR A N 1
ATOM 1179 C CA . TYR A 1 158 ? 1.098 -5.618 -17.320 1.00 98.12 158 TYR A CA 1
ATOM 1180 C C . TYR A 1 158 ? 0.815 -6.666 -16.236 1.00 98.12 158 TYR A C 1
ATOM 1182 O O . TYR A 1 158 ? 0.588 -7.837 -16.546 1.00 98.12 158 TYR A O 1
ATOM 1190 N N . ALA A 1 159 ? 0.813 -6.249 -14.970 1.00 98.50 159 ALA A N 1
ATOM 1191 C CA . ALA A 1 159 ? 0.491 -7.078 -13.812 1.00 98.50 159 ALA A CA 1
ATOM 1192 C C . ALA A 1 159 ? -0.331 -6.287 -12.780 1.00 98.50 159 ALA A C 1
ATOM 1194 O O . ALA A 1 159 ? -0.111 -5.094 -12.581 1.00 98.50 159 ALA A O 1
ATOM 1195 N N . VAL A 1 160 ? -1.251 -6.966 -12.091 1.00 97.94 160 VAL A N 1
ATOM 1196 C CA . VAL A 1 160 ? -2.138 -6.399 -11.056 1.00 97.94 160 VAL A CA 1
ATOM 1197 C C . VAL A 1 160 ? -1.957 -7.188 -9.760 1.00 97.94 160 VAL A C 1
ATOM 1199 O O . VAL A 1 160 ? -1.667 -8.386 -9.798 1.00 97.94 160 VAL A O 1
ATOM 1202 N N . SER A 1 161 ? -2.112 -6.535 -8.612 1.00 96.81 161 SER A N 1
ATOM 1203 C CA . SER A 1 161 ? -2.157 -7.211 -7.315 1.00 96.81 161 SER A CA 1
ATOM 1204 C C . SER A 1 161 ? -3.478 -7.955 -7.081 1.00 96.81 161 SER A C 1
ATOM 1206 O O . SER A 1 161 ? -4.466 -7.769 -7.788 1.00 96.81 161 SER A O 1
ATOM 1208 N N . ALA A 1 162 ? -3.530 -8.738 -6.001 1.00 93.00 162 ALA A N 1
ATOM 1209 C CA . ALA A 1 162 ? -4.802 -9.090 -5.373 1.00 93.00 162 ALA A CA 1
ATOM 1210 C C . ALA A 1 162 ? -5.516 -7.836 -4.820 1.00 93.00 162 ALA A C 1
ATOM 1212 O O . ALA A 1 162 ? -4.914 -6.760 -4.730 1.00 93.00 162 ALA A O 1
ATOM 1213 N N . THR A 1 163 ? -6.782 -7.988 -4.426 1.00 92.56 163 THR A N 1
ATOM 1214 C CA . THR A 1 163 ? -7.566 -6.952 -3.737 1.00 92.56 163 THR A CA 1
ATOM 1215 C C . THR A 1 163 ? -6.848 -6.455 -2.480 1.00 92.56 163 THR A C 1
ATOM 1217 O O . THR A 1 163 ? -6.205 -7.234 -1.773 1.00 92.56 163 THR A O 1
ATOM 1220 N N . THR A 1 164 ? -6.969 -5.160 -2.201 1.00 94.50 164 THR A N 1
ATOM 1221 C CA . THR A 1 164 ? -6.482 -4.541 -0.966 1.00 94.50 164 THR A CA 1
ATOM 1222 C C . THR A 1 164 ? -7.233 -5.044 0.270 1.00 94.50 164 THR A C 1
ATOM 1224 O O . THR A 1 164 ? -8.381 -5.481 0.154 1.00 94.50 164 THR A O 1
ATOM 1227 N N . PRO A 1 165 ? -6.641 -4.913 1.472 1.00 93.56 165 PRO A N 1
ATOM 1228 C CA . PRO A 1 165 ? -7.392 -4.922 2.726 1.00 93.56 165 PRO A CA 1
ATOM 1229 C C . PRO A 1 165 ? -8.488 -3.844 2.743 1.00 93.56 165 PRO A C 1
ATOM 1231 O O . PRO A 1 165 ? -8.514 -2.954 1.888 1.00 93.56 165 PRO A O 1
ATOM 1234 N N . LYS A 1 166 ? -9.386 -3.904 3.729 1.00 93.25 166 LYS A N 1
ATOM 1235 C CA . LYS A 1 166 ? -10.379 -2.849 3.971 1.00 93.25 166 LYS A CA 1
ATOM 1236 C C . LYS A 1 166 ? -9.705 -1.619 4.585 1.00 93.25 166 LYS A C 1
ATOM 1238 O O . LYS A 1 166 ? -8.904 -1.747 5.509 1.00 93.25 166 LYS A O 1
ATOM 1243 N N . ASP A 1 167 ? -10.091 -0.444 4.097 1.00 89.44 167 ASP A N 1
ATOM 1244 C CA . ASP A 1 167 ? -9.616 0.867 4.565 1.00 89.44 167 ASP A CA 1
ATOM 1245 C C . ASP A 1 167 ? -10.057 1.217 5.993 1.00 89.44 167 ASP A C 1
ATOM 1247 O O . ASP A 1 167 ? -9.394 2.005 6.653 1.00 89.44 167 ASP A O 1
ATOM 1251 N N . CYS A 1 168 ? -11.115 0.580 6.502 1.00 93.44 168 CYS A N 1
ATOM 1252 C CA . CYS A 1 168 ? -11.678 0.800 7.834 1.00 93.44 168 CYS A CA 1
ATOM 1253 C C . CYS A 1 168 ? -12.402 2.154 8.008 1.00 93.44 168 CYS A C 1
ATOM 1255 O O . CYS A 1 168 ? -12.691 2.545 9.138 1.00 93.44 168 CYS A O 1
ATOM 1257 N N . VAL A 1 169 ? -12.785 2.821 6.907 1.00 94.31 169 VAL A N 1
ATOM 1258 C CA . VAL A 1 169 ? -13.601 4.056 6.920 1.00 94.31 169 VAL A CA 1
ATOM 1259 C C . VAL A 1 169 ? -14.910 3.839 7.694 1.00 94.31 169 VAL A C 1
ATOM 1261 O O . VAL A 1 169 ? -15.243 4.595 8.601 1.00 94.31 169 VAL A O 1
ATOM 1264 N N . ASP A 1 170 ? -15.604 2.730 7.420 1.00 93.81 170 ASP A N 1
ATOM 1265 C CA . ASP A 1 170 ? -16.865 2.368 8.080 1.00 93.81 170 ASP A CA 1
ATOM 1266 C C . ASP A 1 170 ? -16.675 1.489 9.337 1.00 93.81 170 ASP A C 1
ATOM 1268 O O . ASP A 1 170 ? -17.574 0.725 9.694 1.00 93.81 170 ASP A O 1
ATOM 1272 N N . CYS A 1 171 ? -15.506 1.473 9.985 1.00 94.50 171 CYS A N 1
ATOM 1273 C CA . CYS A 1 171 ? -15.262 0.562 11.115 1.00 94.50 171 CYS A CA 1
ATOM 1274 C C . CYS A 1 171 ? -15.940 0.967 12.428 1.00 94.50 171 CYS A C 1
ATOM 1276 O O . CYS A 1 171 ? -16.229 0.098 13.253 1.00 94.50 171 CYS A O 1
ATOM 1278 N N . GLN A 1 172 ? -16.152 2.262 12.659 1.00 95.06 172 GLN A N 1
ATOM 1279 C CA . GLN A 1 172 ? -16.552 2.773 13.969 1.00 95.06 172 GLN A CA 1
ATOM 1280 C C . GLN A 1 172 ? -17.905 2.194 14.429 1.00 95.06 172 GLN A C 1
ATOM 1282 O O . GLN A 1 172 ? -18.851 2.069 13.653 1.00 95.06 172 GLN A O 1
ATOM 1287 N N . GLY A 1 173 ? -17.989 1.800 15.702 1.00 94.50 173 GLY A N 1
ATOM 1288 C CA . GLY A 1 173 ? -19.163 1.173 16.317 1.00 94.50 173 GLY A CA 1
ATOM 1289 C C . GLY A 1 173 ? -19.353 -0.323 16.017 1.00 94.50 173 GLY A C 1
ATOM 1290 O O . GLY A 1 173 ? -20.171 -0.968 16.678 1.00 94.50 173 GLY A O 1
ATOM 1291 N N . LYS A 1 174 ? -18.600 -0.906 15.073 1.00 95.88 174 LYS A N 1
ATOM 1292 C CA . LYS A 1 174 ? -18.630 -2.352 14.786 1.00 95.88 174 LYS A CA 1
ATOM 1293 C C . LYS A 1 174 ? -17.807 -3.135 15.806 1.00 95.88 174 LYS A C 1
ATOM 1295 O O . LYS A 1 174 ? -16.825 -2.632 16.347 1.00 95.88 174 LYS A O 1
ATOM 1300 N N . ILE A 1 175 ? -18.189 -4.389 16.034 1.00 96.06 175 ILE A N 1
ATOM 1301 C CA . ILE A 1 175 ? -17.427 -5.321 16.876 1.00 96.06 175 ILE A CA 1
ATOM 1302 C C . ILE A 1 175 ? -16.156 -5.758 16.141 1.00 96.06 175 ILE A C 1
ATOM 1304 O O . ILE A 1 175 ? -16.232 -6.237 15.007 1.00 96.06 175 ILE A O 1
ATOM 1308 N N . PHE A 1 176 ? -14.997 -5.641 16.785 1.00 96.56 176 PHE A N 1
ATOM 1309 C CA . PHE A 1 176 ? -13.759 -6.225 16.278 1.00 96.56 176 PHE A CA 1
ATOM 1310 C C . PHE A 1 176 ? -13.706 -7.726 16.588 1.00 96.56 176 PHE A C 1
ATOM 1312 O O . PHE A 1 176 ? -13.855 -8.149 17.734 1.00 96.56 176 PHE A O 1
ATOM 1319 N N . VAL A 1 177 ? -13.469 -8.540 15.561 1.00 96.44 177 VAL A N 1
ATOM 1320 C CA . VAL A 1 177 ? -13.358 -9.998 15.660 1.00 96.44 177 VAL A CA 1
ATOM 1321 C C . VAL A 1 177 ? -11.922 -10.386 15.336 1.00 96.44 177 VAL A C 1
ATOM 1323 O O . VAL A 1 177 ? -11.510 -10.368 14.175 1.00 96.44 177 VAL A O 1
ATOM 1326 N N . ALA A 1 178 ? -11.167 -10.724 16.383 1.00 95.38 178 ALA A N 1
ATOM 1327 C CA . ALA A 1 178 ? -9.786 -11.176 16.265 1.00 95.38 178 ALA A CA 1
ATOM 1328 C C . ALA A 1 178 ? -9.679 -12.464 15.434 1.00 95.38 178 ALA A C 1
ATOM 1330 O O . ALA A 1 178 ? -10.613 -13.273 15.377 1.00 95.38 178 ALA A O 1
ATOM 1331 N N . LYS A 1 179 ? -8.520 -12.683 14.816 1.00 94.75 179 LYS A N 1
ATOM 1332 C CA . LYS A 1 179 ? -8.305 -13.780 13.872 1.00 94.75 179 LYS A CA 1
ATOM 1333 C C . LYS A 1 179 ? -8.640 -15.142 14.486 1.00 94.75 179 LYS A C 1
ATOM 1335 O O . LYS A 1 179 ? -8.084 -15.547 15.505 1.00 94.75 179 LYS A O 1
ATOM 1340 N N . GLY A 1 180 ? -9.527 -15.880 13.820 1.00 92.25 180 GLY A N 1
ATOM 1341 C CA . GLY A 1 180 ? -9.973 -17.209 14.256 1.00 92.25 180 GLY A CA 1
ATOM 1342 C C . GLY A 1 180 ? -11.033 -17.212 15.365 1.00 92.25 180 GLY A C 1
ATOM 1343 O O . GLY A 1 180 ? -11.464 -18.291 15.763 1.00 92.25 180 GLY A O 1
ATOM 1344 N N . GLN A 1 181 ? -11.489 -16.048 15.840 1.00 93.31 181 GLN A N 1
ATOM 1345 C CA . GLN A 1 181 ? -12.643 -15.960 16.734 1.00 93.31 181 GLN A CA 1
ATOM 1346 C C . GLN A 1 181 ? -13.966 -16.094 15.969 1.00 93.31 181 GLN A C 1
ATOM 1348 O O . GLN A 1 181 ? -14.090 -15.741 14.789 1.00 93.31 181 GLN A O 1
ATOM 1353 N N . ALA A 1 182 ? -14.981 -16.605 16.665 1.00 91.56 182 ALA A N 1
ATOM 1354 C CA . ALA A 1 182 ? -16.354 -16.573 16.183 1.00 91.56 182 ALA A CA 1
ATOM 1355 C C . ALA A 1 182 ? -16.906 -15.138 16.236 1.00 91.56 182 ALA A C 1
ATOM 1357 O O . ALA A 1 182 ? -16.532 -14.348 17.101 1.00 91.56 182 ALA A O 1
ATOM 1358 N N . VAL A 1 183 ? -17.820 -14.807 15.323 1.00 91.25 183 VAL A N 1
ATOM 1359 C CA . VAL A 1 183 ? -18.547 -13.529 15.362 1.00 91.25 183 VAL A CA 1
ATOM 1360 C C . VAL A 1 183 ? -19.571 -13.586 16.503 1.00 91.25 183 VAL A C 1
ATOM 1362 O O . VAL A 1 183 ? -20.368 -14.529 16.517 1.00 91.25 183 VAL A O 1
ATOM 1365 N N . PRO A 1 184 ? -19.597 -12.608 17.428 1.00 87.56 184 PRO A N 1
ATOM 1366 C CA . PRO A 1 184 ? -20.621 -12.541 18.468 1.00 87.56 184 PRO A CA 1
ATOM 1367 C C . PRO A 1 184 ? -22.033 -12.424 17.882 1.00 87.56 184 PRO A C 1
ATOM 1369 O O . PRO A 1 184 ? -22.276 -11.684 16.926 1.00 87.56 184 PRO A O 1
ATOM 1372 N N . THR A 1 185 ? -22.981 -13.170 18.450 1.00 84.06 185 THR A N 1
ATOM 1373 C CA . THR A 1 185 ? -24.368 -13.268 17.956 1.00 84.06 185 THR A CA 1
ATOM 1374 C C . THR A 1 185 ? -25.183 -11.986 18.149 1.00 84.06 185 THR A C 1
ATOM 1376 O O . THR A 1 185 ? -26.258 -11.841 17.571 1.00 84.06 185 THR A O 1
ATOM 1379 N N . ASP A 1 186 ? -24.672 -11.050 18.942 1.00 80.12 186 ASP A N 1
ATOM 1380 C CA . ASP A 1 186 ? -25.267 -9.775 19.329 1.00 80.12 186 ASP A CA 1
ATOM 1381 C C . ASP A 1 186 ? -24.657 -8.558 18.605 1.00 80.12 186 ASP A C 1
ATOM 1383 O O . ASP A 1 186 ? -25.035 -7.422 18.902 1.00 80.12 186 ASP A O 1
ATOM 1387 N N . ALA A 1 187 ? -23.781 -8.773 17.613 1.00 81.56 187 ALA A N 1
ATOM 1388 C CA . ALA A 1 187 ? -23.114 -7.741 16.810 1.00 81.56 187 ALA A CA 1
ATOM 1389 C C . ALA A 1 187 ? -24.071 -6.969 15.862 1.00 81.56 187 ALA A C 1
ATOM 1391 O O . ALA A 1 187 ? -23.917 -6.974 14.641 1.00 81.56 187 ALA A O 1
ATOM 1392 N N . LYS A 1 188 ? -25.072 -6.275 16.422 1.00 81.19 188 LYS A N 1
ATOM 1393 C CA . LYS A 1 188 ? -26.152 -5.564 15.703 1.00 81.19 188 LYS A CA 1
ATOM 1394 C C . LYS A 1 188 ? -25.659 -4.464 14.760 1.00 81.19 188 LYS A C 1
ATOM 1396 O O . LYS A 1 188 ? -26.272 -4.247 13.721 1.00 81.19 188 LYS A O 1
ATOM 1401 N N . ALA A 1 189 ? -24.568 -3.782 15.112 1.00 85.00 189 ALA A N 1
ATOM 1402 C CA . ALA A 1 189 ? -23.925 -2.772 14.264 1.00 85.00 189 ALA A CA 1
ATOM 1403 C C . ALA A 1 189 ? -23.078 -3.388 13.128 1.00 85.00 189 ALA A C 1
ATOM 1405 O O . ALA A 1 189 ? -22.549 -2.670 12.281 1.00 85.00 189 ALA A O 1
ATOM 1406 N N . GLY A 1 190 ? -22.942 -4.717 13.105 1.00 94.38 190 GLY A N 1
ATOM 1407 C CA . GLY A 1 190 ? -21.988 -5.444 12.281 1.00 94.38 190 GLY A CA 1
ATOM 1408 C C . GLY A 1 190 ? -20.656 -5.682 12.994 1.00 94.38 190 GLY A C 1
ATOM 1409 O O . GLY A 1 190 ? -20.446 -5.308 14.151 1.00 94.38 190 GLY A O 1
ATOM 1410 N N . PHE A 1 191 ? -19.746 -6.328 12.272 1.00 95.31 191 PHE A N 1
ATOM 1411 C CA . PHE A 1 191 ? -18.428 -6.716 12.756 1.00 95.31 191 PHE A CA 1
ATOM 1412 C C . PHE A 1 191 ? -17.351 -6.428 11.705 1.00 95.31 191 PHE A C 1
ATOM 1414 O O . PHE A 1 191 ? -17.640 -6.332 10.510 1.00 95.31 191 PHE A O 1
ATOM 1421 N N . ILE A 1 192 ? -16.106 -6.319 12.158 1.00 96.12 192 ILE A N 1
ATOM 1422 C CA . ILE A 1 192 ? -14.903 -6.214 11.332 1.00 96.12 192 ILE A CA 1
ATOM 1423 C C . ILE A 1 192 ? -13.957 -7.329 11.762 1.00 96.12 192 ILE A C 1
ATOM 1425 O O . ILE A 1 192 ? -13.677 -7.482 12.949 1.00 96.12 192 ILE A O 1
ATOM 1429 N N . ARG A 1 193 ? -13.484 -8.121 10.801 1.00 96.06 193 ARG A N 1
ATOM 1430 C CA . ARG A 1 193 ? -12.528 -9.200 11.049 1.00 96.06 193 ARG A CA 1
ATOM 1431 C C . ARG A 1 193 ? -11.105 -8.674 10.965 1.00 96.06 193 ARG A C 1
ATOM 1433 O O . ARG A 1 193 ? -10.793 -7.903 10.063 1.00 96.06 193 ARG A O 1
ATOM 1440 N N . GLU A 1 194 ? -10.235 -9.147 11.847 1.00 96.19 194 GLU A N 1
ATOM 1441 C CA . GLU A 1 194 ? -8.799 -8.856 11.794 1.00 96.19 194 GLU A CA 1
ATOM 1442 C C . GLU A 1 194 ? -8.184 -9.259 10.446 1.00 96.19 194 GLU A C 1
ATOM 1444 O O . GLU A 1 194 ? -7.409 -8.504 9.868 1.00 96.19 194 GLU A O 1
ATOM 1449 N N . GLU A 1 195 ? -8.588 -10.408 9.893 1.00 94.44 195 GLU A N 1
ATOM 1450 C CA . GLU A 1 195 ? -8.139 -10.876 8.577 1.00 94.44 195 GLU A CA 1
ATOM 1451 C C . GLU A 1 195 ? -8.573 -10.005 7.380 1.00 94.44 195 GLU A C 1
ATOM 1453 O O . GLU A 1 195 ? -7.993 -10.151 6.304 1.00 94.44 195 GLU A O 1
ATOM 1458 N N . ASP A 1 196 ? -9.543 -9.097 7.551 1.00 94.50 196 ASP A N 1
ATOM 1459 C CA . ASP A 1 196 ? -9.944 -8.133 6.514 1.00 94.50 196 ASP A CA 1
ATOM 1460 C C . ASP A 1 196 ? -9.104 -6.838 6.540 1.00 94.50 196 ASP A C 1
ATOM 1462 O O . ASP A 1 196 ? -9.178 -6.040 5.601 1.00 94.50 196 ASP A O 1
ATOM 1466 N N . LEU A 1 197 ? -8.356 -6.591 7.620 1.00 95.62 197 LEU A N 1
ATOM 1467 C CA . LEU A 1 197 ? -7.631 -5.345 7.883 1.00 95.62 197 LEU A CA 1
ATOM 1468 C C . LEU A 1 197 ? -6.149 -5.424 7.454 1.00 95.62 197 LEU A C 1
ATOM 1470 O O . LEU A 1 197 ? -5.634 -6.503 7.140 1.00 95.62 197 LEU A O 1
ATOM 1474 N N . PRO A 1 198 ? -5.428 -4.285 7.397 1.00 94.44 198 PRO A N 1
ATOM 1475 C CA . PRO A 1 198 ? -3.994 -4.268 7.118 1.00 94.44 198 PRO A CA 1
ATOM 1476 C C . PRO A 1 198 ? -3.199 -5.189 8.049 1.00 94.44 198 PRO A C 1
ATOM 1478 O O . PRO A 1 198 ? -3.413 -5.203 9.254 1.00 94.44 198 PRO A O 1
ATOM 1481 N N . ARG A 1 199 ? -2.211 -5.918 7.510 1.00 91.12 199 ARG A N 1
ATOM 1482 C CA . ARG A 1 199 ? -1.404 -6.874 8.301 1.00 91.12 199 ARG A CA 1
ATOM 1483 C C . ARG A 1 199 ? -0.606 -6.230 9.438 1.00 91.12 199 ARG A C 1
ATOM 1485 O O . ARG A 1 199 ? -0.285 -6.907 10.406 1.00 91.12 199 ARG A O 1
ATOM 1492 N N . ASN A 1 200 ? -0.283 -4.947 9.307 1.00 90.69 200 ASN A N 1
ATOM 1493 C CA . ASN A 1 200 ? 0.326 -4.135 10.353 1.00 90.69 200 ASN A CA 1
ATOM 1494 C C . ASN A 1 200 ? -0.784 -3.416 11.143 1.00 90.69 200 ASN A C 1
ATOM 1496 O O . ASN A 1 200 ? -0.912 -2.194 11.079 1.00 90.69 200 ASN A O 1
ATOM 1500 N N . LEU A 1 201 ? -1.642 -4.195 11.807 1.00 94.19 201 LEU A N 1
ATOM 1501 C CA . LEU A 1 201 ? -2.712 -3.689 12.665 1.00 94.19 201 LEU A CA 1
ATOM 1502 C C . LEU A 1 201 ? -2.218 -3.603 14.111 1.00 94.19 201 LEU A C 1
ATOM 1504 O O . LEU A 1 201 ? -1.634 -4.548 14.641 1.00 94.19 201 LEU A O 1
ATOM 1508 N N . ARG A 1 202 ? -2.525 -2.494 14.777 1.00 94.25 202 ARG A N 1
ATOM 1509 C CA . ARG A 1 202 ? -2.397 -2.334 16.222 1.00 94.25 202 ARG A CA 1
ATOM 1510 C C . ARG A 1 202 ? -3.788 -2.284 16.840 1.00 94.25 202 ARG A C 1
ATOM 1512 O O . ARG A 1 202 ? -4.587 -1.424 16.492 1.00 94.25 202 ARG A O 1
ATOM 1519 N N . VAL A 1 203 ? -4.061 -3.182 17.778 1.00 95.31 203 VAL A N 1
ATOM 1520 C CA . VAL A 1 203 ? -5.315 -3.204 18.543 1.00 95.31 203 VAL A CA 1
ATOM 1521 C C . VAL A 1 203 ? -5.011 -2.756 19.966 1.00 95.31 203 VAL A C 1
ATOM 1523 O O . VAL A 1 203 ? -4.128 -3.327 20.603 1.00 95.31 203 VAL A O 1
ATOM 1526 N N . ILE A 1 204 ? -5.724 -1.741 20.449 1.00 95.19 204 ILE A N 1
ATOM 1527 C CA . ILE A 1 204 ? -5.619 -1.217 21.817 1.00 95.19 204 ILE A CA 1
ATOM 1528 C C . ILE A 1 204 ? -6.992 -1.363 22.472 1.00 95.19 204 ILE A C 1
ATOM 1530 O O . ILE A 1 204 ? -7.975 -0.850 21.945 1.00 95.19 204 ILE A O 1
ATOM 1534 N N . ARG A 1 205 ? -7.081 -2.060 23.603 1.00 95.56 205 ARG A N 1
ATOM 1535 C CA . ARG A 1 205 ? -8.298 -2.141 24.429 1.00 95.56 205 ARG A CA 1
ATOM 1536 C C . ARG A 1 205 ? -8.258 -1.107 25.548 1.00 95.56 205 ARG A C 1
ATOM 1538 O O . ARG A 1 205 ? -7.201 -0.590 25.885 1.00 95.56 205 ARG A O 1
ATOM 1545 N N . GLU A 1 206 ? -9.403 -0.877 26.176 1.00 90.75 206 GLU A N 1
ATOM 1546 C CA . GLU A 1 206 ? -9.585 0.093 27.264 1.00 90.75 206 GLU A CA 1
ATOM 1547 C C . GLU A 1 206 ? -8.617 -0.080 28.457 1.00 90.75 206 GLU A C 1
ATOM 1549 O O . GLU A 1 206 ? -8.212 0.906 29.066 1.00 90.75 206 GLU A O 1
ATOM 1554 N N . GLY A 1 207 ? -8.185 -1.313 28.751 1.00 91.06 207 GLY A N 1
ATOM 1555 C CA . GLY A 1 207 ? -7.170 -1.612 29.774 1.00 91.06 207 GLY A CA 1
ATOM 1556 C C . GLY A 1 207 ? -5.728 -1.771 29.262 1.00 91.06 207 GLY A C 1
ATOM 1557 O O . GLY A 1 207 ? -4.840 -2.058 30.066 1.00 91.06 207 GLY A O 1
ATOM 1558 N N . ASP A 1 208 ? -5.474 -1.637 27.955 1.00 93.31 208 ASP A N 1
ATOM 1559 C CA . ASP A 1 208 ? -4.156 -1.884 27.358 1.00 93.31 208 ASP A CA 1
ATOM 1560 C C . ASP A 1 208 ? -3.250 -0.638 27.452 1.00 93.31 208 ASP A C 1
ATOM 1562 O O . ASP A 1 208 ? -3.630 0.476 27.091 1.00 93.31 208 ASP A O 1
ATOM 1566 N N . GLY A 1 209 ? -1.997 -0.831 27.876 1.00 89.38 209 GLY A N 1
ATOM 1567 C CA . GLY A 1 209 ? -0.958 0.204 27.811 1.00 89.38 209 GLY A CA 1
ATOM 1568 C C . GLY A 1 209 ? -0.313 0.329 26.422 1.00 89.38 209 GLY A C 1
ATOM 1569 O O . GLY A 1 209 ? -0.287 -0.615 25.630 1.00 89.38 209 GLY A O 1
ATOM 1570 N N . LEU A 1 210 ? 0.291 1.485 26.128 1.00 86.88 210 LEU A N 1
ATOM 1571 C CA . LEU A 1 210 ? 1.018 1.712 24.873 1.00 86.88 210 LEU A CA 1
ATOM 1572 C C . LEU A 1 210 ? 2.444 1.139 24.930 1.00 86.88 210 LEU A C 1
ATOM 1574 O O . LEU A 1 210 ? 3.346 1.749 25.492 1.00 86.88 210 LEU A O 1
ATOM 1578 N N . GLY A 1 211 ? 2.673 -0.010 24.286 1.00 79.56 211 GLY A N 1
ATOM 1579 C CA . GLY A 1 211 ? 3.997 -0.663 24.258 1.00 79.56 211 GLY A CA 1
ATOM 1580 C C . GLY A 1 211 ? 5.087 0.001 23.389 1.00 79.56 211 GLY A C 1
ATOM 1581 O O . GLY A 1 211 ? 6.222 -0.456 23.407 1.00 79.56 211 GLY A O 1
ATOM 1582 N N . SER A 1 212 ? 4.755 1.030 22.601 1.00 84.81 212 SER A N 1
ATOM 1583 C CA . SER A 1 212 ? 5.693 1.826 21.777 1.00 84.81 212 SER A CA 1
ATOM 1584 C C . SER A 1 212 ? 4.977 3.068 21.231 1.00 84.81 212 SER A C 1
ATOM 1586 O O . SER A 1 212 ? 3.788 2.986 20.897 1.00 84.81 212 SER A O 1
ATOM 1588 N N . PHE A 1 213 ? 5.698 4.183 21.111 1.00 82.25 213 PHE A N 1
ATOM 1589 C CA . PHE A 1 213 ? 5.230 5.443 20.515 1.00 82.25 213 PHE A CA 1
ATOM 1590 C C . PHE A 1 213 ? 5.772 5.684 19.094 1.00 82.25 213 PHE A C 1
ATOM 1592 O O . PHE A 1 213 ? 5.502 6.729 18.514 1.00 82.25 213 PHE A O 1
ATOM 1599 N N . GLU A 1 214 ? 6.517 4.736 18.516 1.00 85.81 214 GLU A N 1
ATOM 1600 C CA . GLU A 1 214 ? 7.075 4.866 17.164 1.00 85.81 214 GLU A CA 1
ATOM 1601 C C . GLU A 1 214 ? 5.964 5.027 16.120 1.00 85.81 214 GLU A C 1
ATOM 1603 O O . GLU A 1 214 ? 5.102 4.151 15.994 1.00 85.81 214 GLU A O 1
ATOM 1608 N N . SER A 1 215 ? 5.998 6.120 15.356 1.00 86.12 215 SER A N 1
ATOM 1609 C CA . SER A 1 215 ? 5.146 6.332 14.181 1.00 86.12 215 SER A CA 1
ATOM 1610 C C . SER A 1 215 ? 5.452 5.302 13.086 1.00 86.12 215 SER A C 1
ATOM 1612 O O . SER A 1 215 ? 6.593 4.875 12.901 1.00 86.12 215 SER A O 1
ATOM 1614 N N . ASN A 1 216 ? 4.416 4.858 12.381 1.00 92.00 216 ASN A N 1
ATOM 1615 C CA . ASN A 1 216 ? 4.517 4.073 11.164 1.00 92.00 216 ASN A CA 1
ATOM 1616 C C . ASN A 1 216 ? 3.318 4.416 10.259 1.00 92.00 216 ASN A C 1
ATOM 1618 O O . ASN A 1 216 ? 2.227 3.889 10.479 1.00 92.00 216 ASN A O 1
ATOM 1622 N N . PRO A 1 217 ? 3.500 5.201 9.183 1.00 93.38 217 PRO A N 1
ATOM 1623 C CA . PRO A 1 217 ? 2.388 5.700 8.370 1.00 93.38 217 PRO A CA 1
ATOM 1624 C C . PRO A 1 217 ? 1.610 4.588 7.641 1.00 93.38 217 PRO A C 1
ATOM 1626 O O . PRO A 1 217 ? 0.534 4.834 7.105 1.00 93.38 217 PRO A O 1
ATOM 1629 N N . ASN A 1 218 ? 2.117 3.349 7.637 1.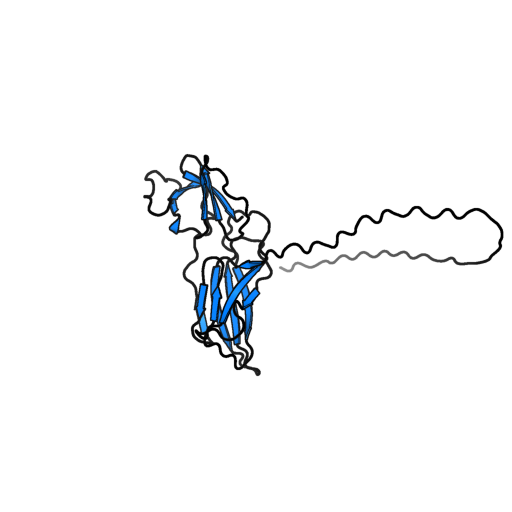00 94.69 218 ASN A N 1
ATOM 1630 C CA . ASN A 1 218 ? 1.463 2.151 7.104 1.00 94.69 218 ASN A CA 1
ATOM 1631 C C . ASN A 1 218 ? 0.946 1.197 8.198 1.00 94.69 218 ASN A C 1
ATOM 1633 O O . ASN A 1 218 ? 0.684 0.021 7.923 1.00 94.69 218 ASN A O 1
ATOM 1637 N N . ARG A 1 219 ? 0.817 1.666 9.442 1.00 94.06 219 ARG A N 1
ATOM 1638 C CA . ARG A 1 219 ? 0.193 0.937 10.546 1.00 94.06 219 ARG A CA 1
ATOM 1639 C C . ARG A 1 219 ? -1.173 1.537 10.841 1.00 94.06 219 ARG A C 1
ATOM 1641 O O . ARG A 1 219 ? -1.281 2.709 11.191 1.00 94.06 219 ARG A O 1
ATOM 1648 N N . MET A 1 220 ? -2.205 0.709 10.744 1.00 94.56 220 MET A N 1
ATOM 1649 C CA . MET A 1 220 ? -3.526 1.077 11.240 1.00 94.56 220 MET A CA 1
ATOM 1650 C C . MET A 1 220 ? -3.576 0.764 12.733 1.00 94.56 220 MET A C 1
ATOM 1652 O O . MET A 1 220 ? -3.231 -0.342 13.146 1.00 94.56 220 MET A O 1
ATOM 1656 N N . THR A 1 221 ? -4.038 1.710 13.535 1.00 95.06 221 THR A N 1
ATOM 1657 C CA . THR A 1 221 ? -4.319 1.525 14.955 1.00 95.06 221 THR A CA 1
ATOM 1658 C C . THR A 1 221 ? -5.827 1.625 15.176 1.00 95.06 221 THR A C 1
ATOM 1660 O O . THR A 1 221 ? -6.451 2.596 14.759 1.00 95.06 221 THR A O 1
ATOM 1663 N N . ILE A 1 222 ? -6.422 0.632 15.838 1.00 95.94 222 ILE A N 1
ATOM 1664 C CA . ILE A 1 222 ? -7.821 0.652 16.280 1.00 95.94 222 ILE A CA 1
ATOM 1665 C C . ILE A 1 222 ? -7.891 0.629 17.804 1.00 95.94 222 ILE A C 1
ATOM 1667 O O . ILE A 1 222 ? -7.135 -0.091 18.464 1.00 95.94 222 ILE A O 1
ATOM 1671 N N . LEU A 1 223 ? -8.806 1.420 18.359 1.00 96.06 223 LEU A N 1
ATOM 1672 C CA . LEU A 1 223 ? -9.098 1.453 19.789 1.00 96.06 223 LEU A CA 1
ATOM 1673 C C . LEU A 1 223 ? -10.445 0.770 20.036 1.00 96.06 223 LEU A C 1
ATOM 1675 O O . LEU A 1 223 ? -11.412 1.030 19.314 1.00 96.06 223 LEU A O 1
ATOM 1679 N N . LEU A 1 224 ? -10.505 -0.077 21.062 1.00 96.56 224 LEU A N 1
ATOM 1680 C CA . LEU A 1 224 ? -11.683 -0.836 21.469 1.00 96.56 224 LEU A CA 1
ATOM 1681 C C . LEU A 1 224 ? -12.131 -0.441 22.882 1.00 96.56 224 LEU A C 1
ATOM 1683 O O . LEU A 1 224 ? -11.291 -0.311 23.774 1.00 96.56 224 LEU A O 1
ATOM 1687 N N . ASN A 1 225 ? -13.443 -0.329 23.096 1.00 95.19 225 ASN A N 1
ATOM 1688 C CA . ASN A 1 225 ? -14.025 -0.263 24.444 1.00 95.19 225 ASN A CA 1
ATOM 1689 C C . ASN A 1 225 ? -14.050 -1.646 25.128 1.00 95.19 225 ASN A C 1
ATOM 1691 O O . ASN A 1 225 ? -13.748 -2.669 24.504 1.00 95.19 225 ASN A O 1
ATOM 1695 N N . GLU A 1 226 ? -14.464 -1.691 26.397 1.00 93.75 226 GLU A N 1
ATOM 1696 C CA . GLU A 1 226 ? -14.749 -2.919 27.160 1.00 93.75 226 GLU A CA 1
ATOM 1697 C C . GLU A 1 226 ? -15.586 -3.965 26.392 1.00 93.75 226 GLU A C 1
ATOM 1699 O O . GLU A 1 226 ? -15.392 -5.167 26.576 1.00 93.75 226 GLU A O 1
ATOM 1704 N N . GLN A 1 227 ? -16.502 -3.537 25.515 1.00 91.12 227 GLN A N 1
ATOM 1705 C CA . GLN A 1 227 ? -17.383 -4.417 24.736 1.00 91.12 227 GLN A CA 1
ATOM 1706 C C . GLN A 1 227 ? -16.754 -4.905 23.413 1.00 91.12 227 GLN A C 1
ATOM 1708 O O . GLN A 1 227 ? -17.408 -5.603 22.639 1.00 91.12 227 GLN A O 1
ATOM 1713 N N . GLY A 1 228 ? -15.498 -4.546 23.122 1.00 93.06 228 GLY A N 1
ATOM 1714 C CA . GLY A 1 228 ? -14.805 -4.921 21.885 1.00 93.06 228 GLY A CA 1
ATOM 1715 C C . GLY A 1 228 ? -15.290 -4.176 20.634 1.00 93.06 228 GLY A C 1
ATOM 1716 O O . GLY A 1 228 ? -14.987 -4.595 19.514 1.00 93.06 228 GLY A O 1
ATOM 1717 N N . GLN A 1 229 ? -16.043 -3.085 20.793 1.00 95.44 229 GLN A N 1
ATOM 1718 C CA . GLN A 1 229 ? -16.461 -2.217 19.692 1.00 95.44 229 GLN A CA 1
ATOM 1719 C C . GLN A 1 229 ? -15.348 -1.234 19.336 1.00 95.44 229 GLN A C 1
ATOM 1721 O O . GLN A 1 229 ? -14.723 -0.651 20.220 1.00 95.44 229 GLN A O 1
ATOM 1726 N N . ILE A 1 230 ? -15.146 -1.000 18.040 1.00 96.56 230 ILE A N 1
ATOM 1727 C CA . ILE A 1 230 ? -14.173 -0.029 17.534 1.00 96.56 230 ILE A CA 1
ATOM 1728 C C . ILE A 1 230 ? -14.671 1.388 17.848 1.00 96.56 230 ILE A C 1
ATOM 1730 O O . ILE A 1 230 ? -15.605 1.874 17.208 1.00 96.56 230 ILE A O 1
ATOM 1734 N N . ILE A 1 231 ? -14.050 2.063 18.818 1.00 96.06 231 ILE A N 1
ATOM 1735 C CA . ILE A 1 231 ? -14.387 3.453 19.170 1.00 96.06 231 ILE A CA 1
ATOM 1736 C C . ILE A 1 231 ? -13.734 4.460 18.223 1.00 96.06 231 ILE A C 1
ATOM 1738 O O . ILE A 1 231 ? -14.310 5.515 17.968 1.00 96.06 231 ILE A O 1
ATOM 1742 N N . THR A 1 232 ? -12.564 4.129 17.672 1.00 95.06 232 THR A N 1
ATOM 1743 C CA . THR A 1 232 ? -11.900 4.880 16.601 1.00 95.06 232 THR A CA 1
ATOM 1744 C C . THR A 1 232 ? -10.878 4.000 15.874 1.00 95.06 232 THR A C 1
ATOM 1746 O O . THR A 1 232 ? -10.404 2.997 16.416 1.00 95.06 232 THR A O 1
ATOM 1749 N N . ALA A 1 233 ? -10.539 4.396 14.652 1.00 95.38 233 ALA A N 1
ATOM 1750 C CA . ALA A 1 233 ? -9.443 3.874 13.851 1.00 95.38 233 ALA A CA 1
ATOM 1751 C C . ALA A 1 233 ? -8.589 5.060 13.379 1.00 95.38 233 ALA A C 1
ATOM 1753 O O . ALA A 1 233 ? -9.119 6.154 13.183 1.00 95.38 233 ALA A O 1
ATOM 1754 N N . LEU A 1 234 ? -7.281 4.861 13.220 1.00 94.38 234 LEU A N 1
ATOM 1755 C CA . LEU A 1 234 ? -6.333 5.901 12.812 1.00 94.38 234 LEU A CA 1
ATOM 1756 C C . LEU A 1 234 ? -5.074 5.315 12.159 1.00 94.38 234 LEU A C 1
ATOM 1758 O O . LEU A 1 234 ? -4.711 4.168 12.418 1.00 94.38 234 LEU A O 1
ATOM 1762 N N . TRP A 1 235 ? -4.398 6.115 11.341 1.00 92.50 235 TRP A N 1
ATOM 1763 C CA . TRP A 1 235 ? -3.079 5.838 10.769 1.00 92.50 235 TRP A CA 1
ATOM 1764 C C . TRP A 1 235 ? -2.035 6.705 11.463 1.00 92.50 235 TRP A C 1
ATOM 1766 O O . TRP A 1 235 ? -2.243 7.916 11.579 1.00 92.50 235 TRP A O 1
ATOM 1776 N N . ASN A 1 236 ? -0.955 6.089 11.964 1.00 83.44 236 ASN A N 1
ATOM 1777 C CA . ASN A 1 236 ? 0.063 6.776 12.766 1.00 83.44 236 ASN A CA 1
ATOM 1778 C C . ASN A 1 236 ? 1.432 6.098 12.763 1.00 83.44 236 ASN A C 1
ATOM 1780 O O . ASN A 1 236 ? 1.533 4.903 13.115 1.00 83.44 236 ASN A O 1
#

pLDDT: mean 83.48, std 19.95, range [35.03, 98.81]

Sequence (236 aa):
MQTKFKIATFIAAKLLLTGCLLAQSAPQNTQSAAPPAADQQPNFSSYEEPSSTAPVFWVSSVEVMRSTHGPQLDVIRVRGLASTEGWESAQLVPLTRGIPADGILDLAFVAEAPQDVFAPTAYPAMEAIFTIEPGHPFKGVRVHGASNRVTLNTLPGYAVSATTPKDCVDCQGKIFVAKGQAVPTDAKAGFIREEDLPRNLRVIREGDGLGSFESNPNRMTILLNEQGQIITALWN

Organism: NCBI:txid392734